Protein AF-0000000082834079 (afdb_homodimer)

Foldseek 3Di:
DPPPPPPPPPPPPPPPPPPPPPPPPPPPCVLCACQNPAPQAAKWWAWADDDPAPTKTKIWGDDPVFKIKMWIDGPPPDPGTDMFIDGWDDDPSRQKIFGDVSVVRWIWGHDHQKTFTDDPVRHQDDDPRRVRRI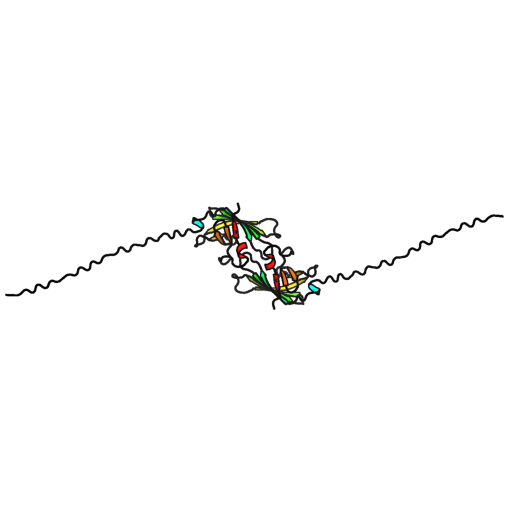TGGDD/DPPPPPPPPPPPPPPPPPPPPPPPPPPPCVLCACQNPAPQAAKWWAWADDDPAPTKTKIWGDDPVFKIKMWIDGPPPDPGTDMFIDGWDDDPSRQKIFGDVSVVRWIWGHDHQKIFTDDPVRHQDDDPRRVRRITGGDD

Radius of gyration: 39.42 Å; Cα contacts (8 Å, |Δi|>4): 540; chains: 2; bounding box: 48×212×49 Å

Nearest PDB structures (foldseek):
  3lhn-assembly1_A  TM=9.579E-01  e=1.493E-12  Shewanella oneidensis
  2z4i-assembly2_B  TM=8.265E-01  e=4.299E-06  Escherichia coli
  2z4h-assembly1_A  TM=7.178E-01  e=9.446E-07  Escherichia coli
  2z4i-assembly1_A  TM=7.162E-01  e=1.057E-06  Escherichia coli
  5efv-assembly1_A  TM=2.331E-01  e=4.260E+00  Dubowvirus dv11

Sequence (278 aa):
MMKTTLTCTLTVALLAGCAPSRHTAAVPVDNHTARDSLDWPGSYEGTLPCADCPGIRTRLTLMKDGRYERATQYLDRQPQPEAVAGTFSWESDGSTIRLDASGDSQRYFVAENQVIMLYRDGTRPTGPLAPHYVLRRAQMMKTTLTCTLTVALLAGCAPSRHTAAVPVDNHTARDSLDWPGSYEGTLPCADCPGIRTRLTLMKDGRYERATQYLDRQPQPEAVAGTFSWESDGSTIRLDASGDSQRYFVAENQVIMLYRDGTRPTGPLAPHYVLRRAQ

Secondary structure (DSSP, 8-state):
---------------------------------HHHHS---EEEEEEE--SSSS-EEEEEEE-TTSEEEEEEEETTT-SS-EEEEEEEEE-TTSSEEEE-GGGTT-EEEEETTEEEEPPTTSPPP-STTGGGGEEEE--/---------------------------------HHHHS---EEEEEEE--SSSS-EEEEEEE-TTSEEEEEEEETTT-SS-EEEEEEEEE-TTSSEEEE-GGGTT-EEEEETTEEEEPPTTSPPP-STTGGGGEEEE--

Solvent-accessible surface area (backbone atoms only — not comparable to full-atom values): 15925 Å² total; per-residue (Å²): 134,83,80,76,79,80,78,80,78,78,80,79,78,78,80,77,76,78,71,77,74,72,70,73,70,73,66,73,72,78,72,73,24,38,74,80,64,48,89,68,62,44,40,23,35,35,52,28,48,31,69,50,39,77,18,29,38,35,37,43,33,40,43,88,88,33,37,36,40,38,34,40,24,46,44,89,76,43,98,60,65,48,75,43,65,50,42,47,46,72,42,96,78,33,31,34,38,32,32,36,77,76,54,70,47,43,36,31,41,50,51,91,67,30,36,33,48,28,25,83,80,68,45,75,63,53,72,91,59,28,76,36,37,41,24,34,53,55,130,134,82,79,75,79,78,77,80,77,78,77,80,76,78,79,75,73,76,70,76,75,72,71,71,67,73,64,72,71,77,71,74,25,38,74,78,63,48,89,69,63,44,40,25,35,35,54,28,47,31,70,50,38,78,19,28,39,35,38,42,35,39,44,88,88,33,37,37,40,37,37,40,23,46,42,87,75,43,96,58,66,49,75,43,63,49,44,47,45,71,42,95,77,32,31,32,37,33,32,36,77,75,55,68,48,44,38,31,40,50,50,91,67,30,35,34,48,28,24,83,80,66,43,74,62,54,71,93,60,28,77,35,37,43,24,35,53,55,131

InterPro domains:
  IPR007298 NlpE-like, N-terminal domain [PF04170] (44-127)

Organism: NCBI:txid1287738

Structure (mmCIF, N/CA/C/O backbone):
data_AF-0000000082834079-model_v1
#
loop_
_entity.id
_entity.type
_entity.pdbx_description
1 polymer 'Lipoprotein NlpE'
#
loop_
_atom_site.group_PDB
_atom_site.id
_atom_site.type_symbol
_atom_site.label_atom_id
_atom_site.label_alt_id
_atom_site.label_comp_id
_atom_site.label_asym_id
_atom_site.label_entity_id
_atom_site.label_seq_id
_atom_site.pdbx_PDB_ins_code
_atom_site.Cartn_x
_atom_site.Cartn_y
_atom_site.Cartn_z
_atom_site.occupancy
_atom_site.B_iso_or_equiv
_atom_site.auth_seq_id
_atom_site.auth_comp_id
_atom_site.auth_asym_id
_atom_site.auth_atom_id
_atom_site.pdbx_PDB_model_num
ATOM 1 N N . MET A 1 1 ? -33.281 105.438 -23.328 1 34.12 1 MET A N 1
ATOM 2 C CA . MET A 1 1 ? -33.438 104.562 -22.141 1 34.12 1 MET A CA 1
ATOM 3 C C . MET A 1 1 ? -32.969 103.188 -22.391 1 34.12 1 MET A C 1
ATOM 5 O O . MET A 1 1 ? -33.469 102.5 -23.281 1 34.12 1 MET A O 1
ATOM 9 N N . MET A 1 2 ? -31.594 102.938 -22.25 1 41.28 2 MET A N 1
ATOM 10 C CA . MET A 1 2 ? -30.641 101.875 -22.516 1 41.28 2 MET A CA 1
ATOM 11 C C . MET A 1 2 ? -30.969 100.625 -21.672 1 41.28 2 MET A C 1
ATOM 13 O O . MET A 1 2 ? -30.984 100.688 -20.453 1 41.28 2 MET A O 1
ATOM 17 N N . LYS A 1 3 ? -31.969 99.812 -22.125 1 44.94 3 LYS A N 1
ATOM 18 C CA . LYS A 1 3 ? -32.469 98.625 -21.5 1 44.94 3 LYS A CA 1
ATOM 19 C C . LYS A 1 3 ? -31.328 97.625 -21.328 1 44.94 3 LYS A C 1
ATOM 21 O O . LYS A 1 3 ? -30.719 97.188 -22.297 1 44.94 3 LYS A O 1
ATOM 26 N N . THR A 1 4 ? -30.5 97.812 -20.219 1 46.72 4 THR A N 1
ATOM 27 C CA . THR A 1 4 ? -29.375 96.938 -19.828 1 46.72 4 THR A CA 1
ATOM 28 C C . THR A 1 4 ? -29.859 95.5 -19.531 1 46.72 4 THR A C 1
ATOM 30 O O . THR A 1 4 ? -30.734 95.312 -18.703 1 46.72 4 THR A O 1
ATOM 33 N N . THR A 1 5 ? -29.891 94.625 -20.531 1 44.09 5 THR A N 1
ATOM 34 C CA . THR A 1 5 ? -30.172 93.25 -20.516 1 44.09 5 THR A CA 1
ATOM 35 C C . THR A 1 5 ? -29.25 92.5 -19.516 1 44.09 5 THR A C 1
ATOM 37 O O . THR A 1 5 ? -28.016 92.562 -19.625 1 44.09 5 THR A O 1
ATOM 40 N N . LEU A 1 6 ? -29.641 92.5 -18.266 1 42.5 6 LEU A N 1
ATOM 41 C CA . LEU A 1 6 ? -28.938 91.812 -17.172 1 42.5 6 LEU A CA 1
ATOM 42 C C . LEU A 1 6 ? -28.828 90.312 -17.422 1 42.5 6 LEU A C 1
ATOM 44 O O . LEU A 1 6 ? -29.859 89.625 -17.547 1 42.5 6 LEU A O 1
ATOM 48 N N . THR A 1 7 ? -27.875 89.812 -18.219 1 40.19 7 THR A N 1
ATOM 49 C CA . THR A 1 7 ? -27.625 88.375 -18.484 1 40.19 7 THR A CA 1
ATOM 50 C C . THR A 1 7 ? -27.234 87.688 -17.203 1 40.19 7 THR A C 1
ATOM 52 O O . THR A 1 7 ? -26.25 88 -16.562 1 40.19 7 THR A O 1
ATOM 55 N N . CYS A 1 8 ? -28.188 87.062 -16.438 1 33.16 8 CYS A N 1
ATOM 56 C CA . CYS A 1 8 ? -28.031 86.25 -15.227 1 33.16 8 CYS A CA 1
ATOM 57 C C . CYS A 1 8 ? -27.219 85 -15.516 1 33.16 8 CYS A C 1
ATOM 59 O O . CYS A 1 8 ? -27.594 84.188 -16.344 1 33.16 8 CYS A O 1
ATOM 61 N N . THR A 1 9 ? -25.859 85.125 -15.57 1 39.19 9 THR A N 1
ATOM 62 C CA . THR A 1 9 ? -24.953 84 -15.711 1 39.19 9 THR A CA 1
ATOM 63 C C . THR A 1 9 ? -25.125 83.062 -14.547 1 39.19 9 THR A C 1
ATOM 65 O O . THR A 1 9 ? -24.891 83.375 -13.391 1 39.19 9 THR A O 1
ATOM 68 N N . LEU A 1 10 ? -26.172 82.188 -14.586 1 35.69 10 LEU A N 1
ATOM 69 C CA . LEU A 1 10 ? -26.406 81.125 -13.594 1 35.69 10 LEU A CA 1
ATOM 70 C C . LEU A 1 10 ? -25.203 80.188 -13.516 1 35.69 10 LEU A C 1
ATOM 72 O O . LEU A 1 10 ? -24.844 79.5 -14.508 1 35.69 10 LEU A O 1
ATOM 76 N N . THR A 1 11 ? -24.141 80.438 -12.688 1 37.66 11 THR A N 1
ATOM 77 C CA . THR A 1 11 ? -22.969 79.625 -12.422 1 37.66 11 THR A CA 1
ATOM 78 C C . THR A 1 11 ? -23.391 78.312 -11.742 1 37.66 11 THR A C 1
ATOM 80 O O . THR A 1 11 ? -24.031 78.312 -10.68 1 37.66 11 THR A O 1
ATOM 83 N N . VAL A 1 12 ? -23.781 77.25 -12.477 1 39.91 12 VAL A N 1
ATOM 84 C CA . VAL A 1 12 ? -24.094 75.938 -11.969 1 39.91 12 VAL A CA 1
ATOM 85 C C . VAL A 1 12 ? -22.875 75.312 -11.25 1 39.91 12 VAL A C 1
ATOM 87 O O . VAL A 1 12 ? -21.797 75.188 -11.844 1 39.91 12 VAL A O 1
ATOM 90 N N . ALA A 1 13 ? -22.719 75.562 -9.914 1 39.34 13 ALA A N 1
ATOM 91 C CA . ALA A 1 13 ? -21.703 75 -9.031 1 39.34 13 ALA A CA 1
ATOM 92 C C . ALA A 1 13 ? -21.781 73.5 -9.008 1 39.34 13 ALA A C 1
ATOM 94 O O . ALA A 1 13 ? -22.828 72.875 -8.711 1 39.34 13 ALA A O 1
ATOM 95 N N . LEU A 1 14 ? -21.047 72.75 -9.852 1 36.19 14 LEU A N 1
ATOM 96 C CA . LEU A 1 14 ? -20.859 71.312 -9.844 1 36.19 14 LEU A CA 1
ATOM 97 C C . LEU A 1 14 ? -20.328 70.812 -8.492 1 36.19 14 LEU A C 1
ATOM 99 O O . LEU A 1 14 ? -19.266 71.25 -8.062 1 36.19 14 LEU A O 1
ATOM 103 N N . LEU A 1 15 ? -21.172 70.562 -7.457 1 35.59 15 LEU A N 1
ATOM 104 C CA . LEU A 1 15 ? -20.812 69.938 -6.188 1 35.59 15 LEU A CA 1
ATOM 105 C C . LEU A 1 15 ? -20.188 68.562 -6.41 1 35.59 15 LEU A C 1
ATOM 107 O O . LEU A 1 15 ? -20.797 67.688 -7.023 1 35.59 15 LEU A O 1
ATOM 111 N N . ALA A 1 16 ? -18.875 68.438 -6.715 1 39.94 16 ALA A N 1
ATOM 112 C CA . ALA A 1 16 ? -18.125 67.188 -6.738 1 39.94 16 ALA A CA 1
ATOM 113 C C . ALA A 1 16 ? -18.156 66.5 -5.371 1 39.94 16 ALA A C 1
ATOM 115 O O . ALA A 1 16 ? -17.625 67 -4.395 1 39.94 16 ALA A O 1
ATOM 116 N N . GLY A 1 17 ? -19.281 65.938 -4.84 1 38.66 17 GLY A N 1
ATOM 117 C CA . GLY A 1 17 ? -19.25 65.125 -3.625 1 38.66 17 GLY A CA 1
ATOM 118 C C . GLY A 1 17 ? -18.25 64 -3.682 1 38.66 17 GLY A C 1
ATOM 119 O O . GLY A 1 17 ? -18.266 63.219 -4.613 1 38.66 17 GLY A O 1
ATOM 120 N N . CYS A 1 18 ? -17.016 64.312 -3.277 1 37.34 18 CYS A N 1
ATOM 121 C CA . CYS A 1 18 ? -16 63.25 -3.059 1 37.34 18 CYS A CA 1
ATOM 122 C C . CYS A 1 18 ? -16.562 62.125 -2.207 1 37.34 18 CYS A C 1
ATOM 124 O O . CYS A 1 18 ? -16.922 62.312 -1.053 1 37.34 18 CYS A O 1
ATOM 126 N N . ALA A 1 19 ? -17.328 61.094 -2.748 1 44.53 19 ALA A N 1
ATOM 127 C CA . ALA A 1 19 ? -17.656 59.906 -1.995 1 44.53 19 ALA A CA 1
ATOM 128 C C . ALA A 1 19 ? -16.406 59.25 -1.397 1 44.53 19 ALA A C 1
ATOM 130 O O . ALA A 1 19 ? -15.398 59.094 -2.088 1 44.53 19 ALA A O 1
ATOM 131 N N . PRO A 1 20 ? -16.188 59.406 -0.056 1 39.97 20 PRO A N 1
ATOM 132 C CA . PRO A 1 20 ? -15.078 58.656 0.54 1 39.97 20 PRO A CA 1
ATOM 133 C C . PRO A 1 20 ? -15.023 57.219 0.088 1 39.97 20 PRO A C 1
ATOM 135 O O . PRO A 1 20 ? -16.062 56.594 -0.187 1 39.97 20 PRO A O 1
ATOM 138 N N . SER A 1 21 ? -14.094 56.844 -0.822 1 41.03 21 SER A N 1
ATOM 139 C CA . SER A 1 21 ? -13.781 55.469 -1.093 1 41.03 21 SER A CA 1
ATOM 140 C C . SER A 1 21 ? -13.68 54.656 0.199 1 41.03 21 SER A C 1
ATOM 142 O O . SER A 1 21 ? -12.844 54.938 1.053 1 41.03 21 SER A O 1
ATOM 144 N N . ARG A 1 22 ? -14.836 54.312 0.802 1 35.47 22 ARG A N 1
ATOM 145 C CA . ARG A 1 22 ? -14.727 53.344 1.89 1 35.47 22 ARG A CA 1
ATOM 146 C C . ARG A 1 22 ? -13.742 52.25 1.541 1 35.47 22 ARG A C 1
ATOM 148 O O . ARG A 1 22 ? -13.883 51.594 0.505 1 35.47 22 ARG A O 1
ATOM 155 N N . HIS A 1 23 ? -12.477 52.469 1.807 1 39.16 23 HIS A N 1
ATOM 156 C CA . HIS A 1 23 ? -11.602 51.281 1.853 1 39.16 23 HIS A CA 1
ATOM 157 C C . HIS A 1 23 ? -12.281 50.125 2.555 1 39.16 23 HIS A C 1
ATOM 159 O O . HIS A 1 23 ? -12.68 50.219 3.717 1 39.16 23 HIS A O 1
ATOM 165 N N . THR A 1 24 ? -13.211 49.438 1.834 1 40.44 24 THR A N 1
ATOM 166 C CA . THR A 1 24 ? -13.672 48.188 2.389 1 40.44 24 THR A CA 1
ATOM 167 C C . THR A 1 24 ? -12.562 47.5 3.168 1 40.44 24 THR A C 1
ATOM 169 O O . THR A 1 24 ? -11.508 47.188 2.607 1 40.44 24 THR A O 1
ATOM 172 N N . ALA A 1 25 ? -12.398 47.781 4.449 1 42.91 25 ALA A N 1
ATOM 173 C CA . ALA A 1 25 ? -11.516 47.031 5.328 1 42.91 25 ALA A CA 1
ATOM 174 C C . ALA A 1 25 ? -11.469 45.562 4.91 1 42.91 25 ALA A C 1
ATOM 176 O O . ALA A 1 25 ? -12.492 44.969 4.535 1 42.91 25 ALA A O 1
ATOM 177 N N . ALA A 1 26 ? -10.375 45.125 4.383 1 45.44 26 ALA A N 1
ATOM 178 C CA . ALA A 1 26 ? -10.141 43.688 4.219 1 45.44 26 ALA A CA 1
ATOM 179 C C . ALA A 1 26 ? -10.68 42.906 5.41 1 45.44 26 ALA A C 1
ATOM 181 O O . ALA 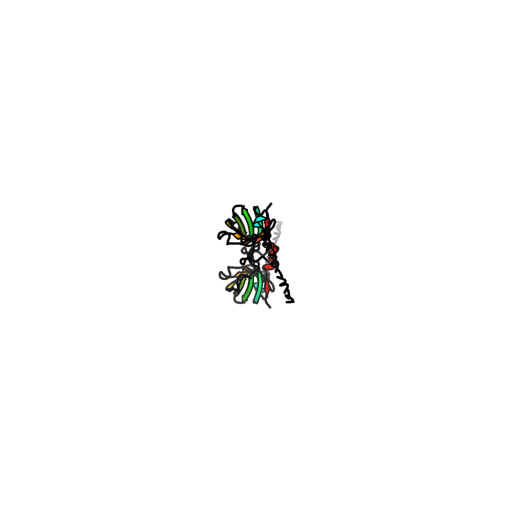A 1 26 ? -10.344 43.219 6.559 1 45.44 26 ALA A O 1
ATOM 182 N N . VAL A 1 27 ? -11.992 42.656 5.504 1 42.75 27 VAL A N 1
ATOM 183 C CA . VAL A 1 27 ? -12.359 41.625 6.48 1 42.75 27 VAL A CA 1
ATOM 184 C C . VAL A 1 27 ? -11.211 40.656 6.648 1 42.75 27 VAL A C 1
ATOM 186 O O . VAL A 1 27 ? -10.703 40.094 5.664 1 42.75 27 VAL A O 1
ATOM 189 N N . PRO A 1 28 ? -10.352 40.812 7.652 1 43.06 28 PRO A N 1
ATOM 190 C CA . PRO A 1 28 ? -9.445 39.688 7.762 1 43.06 28 PRO A CA 1
ATOM 191 C C . PRO A 1 28 ? -10.148 38.344 7.48 1 43.06 28 PRO A C 1
ATOM 193 O O . PRO A 1 28 ? -11.266 38.125 7.953 1 43.06 28 PRO A O 1
ATOM 196 N N . VAL A 1 29 ? -10.25 37.844 6.289 1 44.53 29 VAL A N 1
ATOM 197 C CA . VAL A 1 29 ? -10.625 36.438 6.176 1 44.53 29 VAL A CA 1
ATOM 198 C C . VAL A 1 29 ? -10.211 35.688 7.434 1 44.53 29 VAL A C 1
ATOM 200 O O . VAL A 1 29 ? -9.023 35.625 7.773 1 44.53 29 VAL A O 1
ATOM 203 N N . ASP A 1 30 ? -10.781 35.812 8.531 1 45.09 30 ASP A N 1
ATOM 204 C CA . ASP A 1 30 ? -10.586 34.875 9.609 1 45.09 30 ASP A CA 1
ATOM 205 C C . ASP A 1 30 ? -10.188 33.5 9.055 1 45.09 30 ASP A C 1
ATOM 207 O O . ASP A 1 30 ? -11.047 32.656 8.789 1 45.09 30 ASP A O 1
ATOM 211 N N . ASN A 1 31 ? -9.477 33.375 7.977 1 51.56 31 ASN A N 1
ATOM 212 C CA . ASN A 1 31 ? -9.164 32.062 7.359 1 51.56 31 ASN A CA 1
ATOM 213 C C . ASN A 1 31 ? -8.641 31.078 8.383 1 51.56 31 ASN A C 1
ATOM 215 O O . ASN A 1 31 ? -7.441 31.047 8.664 1 51.56 31 ASN A O 1
ATOM 219 N N . HIS A 1 32 ? -9.391 30.703 9.461 1 77.88 32 HIS A N 1
ATOM 220 C CA . HIS A 1 32 ? -9.148 29.734 10.516 1 77.88 32 HIS A CA 1
ATOM 221 C C . HIS A 1 32 ? -8.625 28.406 9.938 1 77.88 32 HIS A C 1
ATOM 223 O O . HIS A 1 32 ? -9.414 27.578 9.484 1 77.88 32 HIS A O 1
ATOM 229 N N . THR A 1 33 ? -7.359 28.391 9.555 1 90.25 33 THR A N 1
ATOM 230 C CA . THR A 1 33 ? -6.68 27.188 9.117 1 90.25 33 THR A CA 1
ATOM 231 C C . THR A 1 33 ? -6.5 26.219 10.281 1 90.25 33 THR A C 1
ATOM 233 O O . THR A 1 33 ? -6.695 26.578 11.438 1 90.25 33 THR A O 1
ATOM 236 N N . ALA A 1 34 ? -6.27 24.938 9.969 1 93.94 34 ALA A N 1
ATOM 237 C CA . ALA A 1 34 ? -6.012 23.953 11.016 1 93.94 34 ALA A CA 1
ATOM 238 C C . ALA A 1 34 ? -4.898 24.422 11.945 1 93.94 34 ALA A C 1
ATOM 240 O O . ALA A 1 34 ? -5.008 24.297 13.164 1 93.94 34 ALA A O 1
ATOM 241 N N . ARG A 1 35 ? -3.902 25.016 11.438 1 95.44 35 ARG A N 1
ATOM 242 C CA . ARG A 1 35 ? -2.746 25.484 12.195 1 95.44 35 ARG A CA 1
ATOM 243 C C . ARG A 1 35 ? -3.176 26.391 13.344 1 95.44 35 ARG A C 1
ATOM 245 O O . ARG A 1 35 ? -2.688 26.25 14.469 1 95.44 35 ARG A O 1
ATOM 252 N N . ASP A 1 36 ? -4.156 27.234 13.102 1 94.19 36 ASP A N 1
ATOM 253 C CA . ASP A 1 36 ? -4.488 28.281 14.062 1 94.19 36 ASP A CA 1
ATOM 254 C C . ASP A 1 36 ? -5.738 27.906 14.859 1 94.19 36 ASP A C 1
ATOM 256 O O . ASP A 1 36 ? -5.992 28.484 15.922 1 94.19 36 ASP A O 1
ATOM 260 N N . SER A 1 37 ? -6.438 26.953 14.336 1 94.44 37 SER A N 1
ATOM 261 C CA . SER A 1 37 ? -7.781 26.797 14.891 1 94.44 37 SER A CA 1
ATOM 262 C C . SER A 1 37 ? -7.934 25.453 15.602 1 94.44 37 SER A C 1
ATOM 264 O O . SER A 1 37 ? -8.852 25.266 16.406 1 94.44 37 SER A O 1
ATOM 266 N N . LEU A 1 38 ? -7.113 24.484 15.289 1 95.88 38 LEU A N 1
ATOM 267 C CA . LEU A 1 38 ? -7.297 23.156 15.859 1 95.88 38 LEU A CA 1
ATOM 268 C C . LEU A 1 38 ? -6.285 22.891 16.969 1 95.88 38 LEU A C 1
ATOM 270 O O . LEU A 1 38 ? -5.246 23.562 17.031 1 95.88 38 LEU A O 1
ATOM 274 N N . ASP A 1 39 ? -6.625 21.953 17.922 1 97.19 39 ASP A N 1
ATOM 275 C CA . ASP A 1 39 ? -5.691 21.391 18.891 1 97.19 39 ASP A CA 1
ATOM 276 C C . ASP A 1 39 ? -4.941 20.188 18.312 1 97.19 39 ASP A C 1
ATOM 278 O O . ASP A 1 39 ? -5.172 19.047 18.719 1 97.19 39 ASP A O 1
ATOM 282 N N . TRP A 1 40 ? -3.959 20.391 17.453 1 98.19 40 TRP A N 1
ATOM 283 C CA . TRP A 1 40 ? -3.354 19.344 16.625 1 98.19 40 TRP A CA 1
ATOM 284 C C . TRP A 1 40 ? -2.164 18.703 17.328 1 98.19 40 TRP A C 1
ATOM 286 O O . TRP A 1 40 ? -1.806 17.562 17.047 1 98.19 40 TRP A O 1
ATOM 296 N N . PRO A 1 41 ? -1.438 19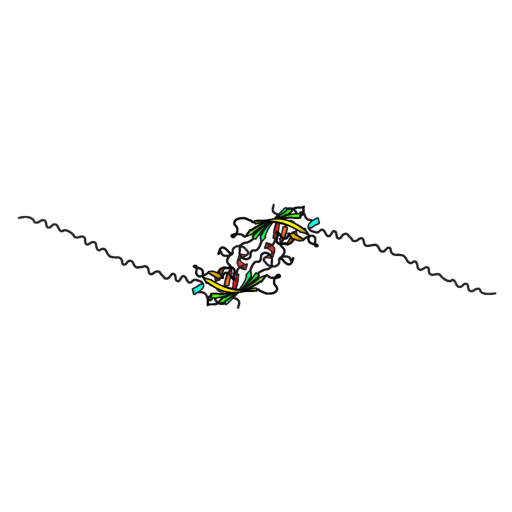.391 18.266 1 98.56 41 PRO A N 1
ATOM 297 C CA . PRO A 1 41 ? -0.346 18.656 18.922 1 98.56 41 PRO A CA 1
ATOM 298 C C . PRO A 1 41 ? -0.817 17.359 19.594 1 98.56 41 PRO A C 1
ATOM 300 O O . PRO A 1 41 ? -1.873 17.344 20.219 1 98.56 41 PRO A O 1
ATOM 303 N N . GLY A 1 42 ? -0.117 16.281 19.406 1 98.62 42 GLY A N 1
ATOM 304 C CA . GLY A 1 42 ? -0.485 14.977 19.938 1 98.62 42 GLY A CA 1
ATOM 305 C C . GLY A 1 42 ? -0.104 13.828 19.031 1 98.62 42 GLY A C 1
ATOM 306 O O . GLY A 1 42 ? 0.635 14.008 18.062 1 98.62 42 GLY A O 1
ATOM 307 N N . SER A 1 43 ? -0.497 12.625 19.391 1 98.88 43 SER A N 1
ATOM 308 C CA . SER A 1 43 ? -0.182 11.406 18.656 1 98.88 43 SER A CA 1
ATOM 309 C C . SER A 1 43 ? -1.396 10.898 17.891 1 98.88 43 SER A C 1
ATOM 311 O O . SER A 1 43 ? -2.521 10.953 18.391 1 98.88 43 SER A O 1
ATOM 313 N N . TYR A 1 44 ? -1.12 10.438 16.781 1 98.94 44 TYR A N 1
ATOM 314 C CA . TYR A 1 44 ? -2.098 9.844 15.867 1 98.94 44 TYR A CA 1
ATOM 315 C C . TYR A 1 44 ? -1.67 8.453 15.43 1 98.94 44 TYR A C 1
ATOM 317 O O . TYR A 1 44 ? -0.486 8.203 15.188 1 98.94 44 TYR A O 1
ATOM 325 N N . GLU A 1 45 ? -2.643 7.559 15.289 1 98.81 45 GLU A N 1
ATOM 326 C CA . GLU A 1 45 ? -2.303 6.18 14.945 1 98.81 45 GLU A CA 1
ATOM 327 C C . GLU A 1 45 ? -3.295 5.598 13.945 1 98.81 45 GLU A C 1
ATOM 329 O O . GLU A 1 45 ? -4.449 6.027 13.883 1 98.81 45 GLU A O 1
ATOM 334 N N . GLY A 1 46 ? -2.785 4.637 13.211 1 98.25 46 GLY A N 1
ATOM 335 C CA . GLY A 1 46 ? -3.576 3.887 12.25 1 98.25 46 GLY A CA 1
ATOM 336 C C . GLY A 1 46 ? -2.77 2.852 11.484 1 98.25 46 GLY A C 1
ATOM 337 O O . GLY A 1 46 ? -1.562 2.723 11.695 1 98.25 46 GLY A O 1
ATOM 338 N N . THR A 1 47 ? -3.441 2.08 10.727 1 98 47 THR A N 1
ATOM 339 C CA . THR A 1 47 ? -2.814 1.109 9.836 1 98 47 THR A CA 1
ATOM 340 C C . THR A 1 47 ? -3.043 1.487 8.375 1 98 47 THR A C 1
ATOM 342 O O . THR A 1 47 ? -4.176 1.458 7.891 1 98 47 THR A O 1
ATOM 345 N N . LEU A 1 48 ? -1.934 1.844 7.668 1 98.31 48 LEU A N 1
ATOM 346 C CA . LEU A 1 48 ? -1.952 2.283 6.277 1 98.31 48 LEU A CA 1
ATOM 347 C C . LEU A 1 48 ? -1.852 1.091 5.328 1 98.31 48 LEU A C 1
ATOM 349 O O . LEU A 1 48 ? -1.375 0.022 5.719 1 98.31 48 LEU A O 1
ATOM 353 N N . PRO A 1 49 ? -2.33 1.28 4.121 1 97.69 49 PRO A N 1
ATOM 354 C CA . PRO A 1 49 ? -2.184 0.208 3.135 1 97.69 49 PRO A CA 1
ATOM 355 C C . PRO A 1 49 ? -0.725 -0.17 2.885 1 97.69 49 PRO A C 1
ATOM 357 O O . PRO A 1 49 ? 0.169 0.667 3.039 1 97.69 49 PRO A O 1
ATOM 360 N N . CYS A 1 50 ? -0.55 -1.388 2.48 1 97.44 50 CYS A N 1
ATOM 361 C CA . CYS A 1 50 ? 0.752 -1.956 2.15 1 97.44 50 CYS A CA 1
ATOM 362 C C . CYS A 1 50 ? 0.682 -2.771 0.865 1 97.44 50 CYS A C 1
ATOM 364 O O . CYS A 1 50 ? -0.285 -3.502 0.64 1 97.44 50 CYS A O 1
ATOM 366 N N . ALA A 1 51 ? 1.729 -2.695 0.108 1 95.69 51 ALA A N 1
ATOM 367 C CA . ALA A 1 51 ? 1.737 -3.383 -1.181 1 95.69 51 ALA A CA 1
ATOM 368 C C . ALA A 1 51 ? 1.814 -4.895 -0.995 1 95.69 51 ALA A C 1
ATOM 370 O O . ALA A 1 51 ? 1.188 -5.652 -1.741 1 95.69 51 ALA A O 1
ATOM 371 N N . ASP A 1 52 ? 2.607 -5.363 -0.021 1 95.75 52 ASP A N 1
ATOM 372 C CA . ASP A 1 52 ? 2.873 -6.793 0.08 1 95.75 52 ASP A CA 1
ATOM 373 C C . ASP A 1 52 ? 2.908 -7.242 1.539 1 95.75 52 ASP A C 1
ATOM 375 O O . ASP A 1 52 ? 3.695 -8.117 1.905 1 95.75 52 ASP A O 1
ATOM 379 N N . CYS A 1 53 ? 2.131 -6.668 2.361 1 96.06 53 CYS A N 1
ATOM 380 C CA . CYS A 1 53 ? 1.91 -6.996 3.766 1 96.06 53 CYS A CA 1
ATOM 381 C C . CYS A 1 53 ? 0.507 -6.598 4.207 1 96.06 53 CYS A C 1
ATOM 383 O O . CYS A 1 53 ? -0.179 -5.852 3.508 1 96.06 53 CYS A O 1
ATOM 385 N N . PRO A 1 54 ? 0.092 -6.988 5.438 1 95.88 54 PRO A N 1
ATOM 386 C CA . PRO A 1 54 ? -1.292 -6.734 5.84 1 95.88 54 PRO A CA 1
ATOM 387 C C . PRO A 1 54 ? -1.576 -5.25 6.07 1 95.88 54 PRO A C 1
ATOM 389 O O . PRO A 1 54 ? -2.73 -4.82 5.992 1 95.88 54 PRO A O 1
ATOM 392 N N . GLY A 1 55 ? -0.506 -4.535 6.398 1 96.81 55 GLY A N 1
ATOM 393 C CA . GLY A 1 55 ? -0.64 -3.123 6.707 1 96.81 55 GLY A CA 1
ATOM 394 C C . GLY A 1 55 ? 0.621 -2.518 7.293 1 96.81 55 GLY A C 1
ATOM 395 O O . GLY A 1 55 ? 1.558 -3.24 7.645 1 96.81 55 GLY A O 1
ATOM 396 N N . ILE A 1 56 ? 0.619 -1.217 7.305 1 97.81 56 ILE A N 1
ATOM 397 C CA . ILE A 1 56 ? 1.697 -0.457 7.93 1 97.81 56 ILE A CA 1
ATOM 398 C C . ILE A 1 56 ? 1.166 0.278 9.156 1 97.81 56 ILE A C 1
ATOM 400 O O . ILE A 1 56 ? 0.552 1.34 9.039 1 97.81 56 ILE A O 1
ATOM 404 N N . ARG A 1 57 ? 1.406 -0.343 10.273 1 98.12 57 ARG A N 1
ATOM 405 C CA . ARG A 1 57 ? 1.034 0.33 11.508 1 98.12 57 ARG A CA 1
ATOM 406 C C . ARG A 1 57 ? 1.865 1.591 11.719 1 98.12 57 ARG A C 1
ATOM 408 O O . ARG A 1 57 ? 3.096 1.544 11.68 1 98.12 57 ARG A O 1
ATOM 415 N N . THR A 1 58 ? 1.196 2.713 11.93 1 98.75 58 THR A N 1
ATOM 416 C CA . THR A 1 58 ? 1.876 4.004 11.969 1 98.75 58 THR A CA 1
ATOM 417 C C . THR A 1 58 ? 1.409 4.828 13.164 1 98.75 58 THR A C 1
ATOM 419 O O . THR A 1 58 ? 0.213 4.887 13.453 1 98.75 58 THR A O 1
ATOM 422 N N . ARG A 1 59 ? 2.299 5.363 13.875 1 98.88 59 ARG A N 1
ATOM 423 C CA . ARG A 1 59 ? 2.059 6.402 14.867 1 98.88 59 ARG A CA 1
ATOM 424 C C . ARG A 1 59 ? 2.836 7.672 14.531 1 98.88 59 ARG A C 1
ATOM 426 O O . ARG A 1 59 ? 4.051 7.621 14.312 1 98.88 59 ARG A O 1
ATOM 433 N N . LEU A 1 60 ? 2.164 8.773 14.414 1 98.94 60 LEU A N 1
ATOM 434 C CA . LEU A 1 60 ? 2.75 10.094 14.18 1 98.94 60 LEU A CA 1
ATOM 435 C C . LEU A 1 60 ? 2.5 11.016 15.367 1 98.94 60 LEU A C 1
ATOM 437 O O . LEU A 1 60 ? 1.351 11.258 15.734 1 98.94 60 LEU A O 1
ATOM 441 N N . THR A 1 61 ? 3.561 11.453 15.992 1 98.94 61 THR A N 1
ATOM 442 C CA . THR A 1 61 ? 3.469 12.43 17.078 1 98.94 61 THR A CA 1
ATOM 443 C C . THR A 1 61 ? 3.936 13.805 16.609 1 98.94 61 THR A C 1
ATOM 445 O O . THR A 1 61 ? 5.051 13.945 16.109 1 98.94 61 THR A O 1
ATOM 448 N N . LEU A 1 62 ? 3.064 14.742 16.75 1 98.88 62 LEU A N 1
ATOM 449 C CA . LEU A 1 62 ? 3.344 16.125 16.406 1 98.88 62 LEU A CA 1
ATOM 450 C C . LEU A 1 62 ? 3.502 16.984 17.656 1 98.88 62 LEU A C 1
ATOM 452 O O . LEU A 1 62 ? 2.66 16.953 18.547 1 98.88 62 LEU A O 1
ATOM 456 N N . MET A 1 63 ? 4.598 17.734 17.672 1 98.75 63 MET A N 1
ATOM 457 C CA . MET A 1 63 ? 4.883 18.609 18.812 1 98.75 63 MET A CA 1
ATOM 458 C C . MET A 1 63 ? 4.703 20.078 18.438 1 98.75 63 MET A C 1
ATOM 460 O O . MET A 1 63 ? 4.938 20.453 17.281 1 98.75 63 MET A O 1
ATOM 464 N N . LYS A 1 64 ? 4.344 20.938 19.375 1 97.44 64 LYS A N 1
ATOM 465 C CA . LYS A 1 64 ? 4.004 22.328 19.172 1 97.44 64 LYS A CA 1
ATOM 466 C C . LYS A 1 64 ? 5.184 23.109 18.578 1 97.44 64 LYS A C 1
ATOM 468 O O . LYS A 1 64 ? 4.996 24.062 17.828 1 97.44 64 LYS A O 1
ATOM 473 N N . ASP A 1 65 ? 6.375 22.703 18.797 1 98.12 65 ASP A N 1
ATOM 474 C CA . ASP A 1 65 ? 7.559 23.438 18.375 1 98.12 65 ASP A CA 1
ATOM 475 C C . ASP A 1 65 ? 7.977 23.031 16.953 1 98.12 65 ASP A C 1
ATOM 477 O O . ASP A 1 65 ? 9.055 23.406 16.5 1 98.12 65 ASP A O 1
ATOM 481 N N . GLY A 1 66 ? 7.258 22.156 16.312 1 98.44 66 GLY A N 1
ATOM 482 C CA . GLY A 1 66 ? 7.523 21.844 14.922 1 98.44 66 GLY A CA 1
ATOM 483 C C . GLY A 1 66 ? 8.273 20.531 14.734 1 98.44 66 GLY A C 1
ATOM 484 O O . GLY A 1 66 ? 8.578 20.141 13.609 1 98.44 66 GLY A O 1
ATOM 485 N N . ARG A 1 67 ? 8.469 19.828 15.797 1 98.94 67 ARG A N 1
ATOM 486 C CA . ARG A 1 67 ? 9.117 18.531 15.727 1 98.94 67 ARG A CA 1
ATOM 487 C C . ARG A 1 67 ? 8.094 17.406 15.578 1 98.94 67 ARG A C 1
ATOM 489 O O . ARG A 1 67 ? 6.914 17.594 15.875 1 98.94 67 ARG A O 1
ATOM 496 N N . TYR A 1 68 ? 8.594 16.266 15.086 1 98.94 68 TYR A N 1
ATOM 497 C CA . TYR A 1 68 ? 7.75 15.078 15.031 1 98.94 68 TYR A CA 1
ATOM 498 C C . TYR A 1 68 ? 8.562 13.82 15.336 1 98.94 68 TYR A C 1
ATOM 500 O O . TYR A 1 68 ? 9.797 13.844 15.289 1 98.94 68 TYR A O 1
ATOM 508 N N . GLU A 1 69 ? 7.852 12.781 15.656 1 98.94 69 GLU A N 1
ATOM 509 C CA . GLU A 1 69 ? 8.305 11.391 15.656 1 98.94 69 GLU A CA 1
ATOM 510 C C . GLU A 1 69 ? 7.32 10.484 14.922 1 98.94 69 GLU A C 1
ATOM 512 O O . GLU A 1 69 ? 6.109 10.57 15.133 1 98.94 69 GLU A O 1
ATOM 517 N N . ARG A 1 70 ? 7.82 9.656 14.07 1 98.94 70 ARG A N 1
ATOM 518 C CA . ARG A 1 70 ? 6.984 8.695 13.359 1 98.94 70 ARG A CA 1
ATOM 519 C C . ARG A 1 70 ? 7.5 7.273 13.555 1 98.94 70 ARG A C 1
ATOM 521 O O . ARG A 1 70 ? 8.672 6.992 13.281 1 98.94 70 ARG A O 1
ATOM 528 N N . ALA A 1 71 ? 6.688 6.469 13.992 1 98.81 71 ALA A N 1
ATOM 529 C CA . ALA A 1 71 ? 6.969 5.039 14.102 1 98.81 71 ALA A CA 1
ATOM 530 C C . ALA A 1 71 ? 6.141 4.238 13.102 1 98.81 71 ALA A C 1
ATOM 532 O O . ALA A 1 71 ? 4.93 4.434 12.992 1 98.81 71 ALA A O 1
ATOM 533 N N . THR A 1 72 ? 6.832 3.404 12.359 1 98.5 72 THR A N 1
ATOM 534 C CA . THR A 1 72 ? 6.164 2.555 11.375 1 98.5 72 THR A CA 1
ATOM 535 C C . THR A 1 72 ? 6.559 1.094 11.57 1 98.5 72 THR A C 1
ATOM 537 O O . THR A 1 72 ? 7.715 0.79 11.867 1 98.5 72 THR A O 1
ATOM 540 N N . GLN A 1 73 ? 5.629 0.28 11.398 1 98.31 73 GLN A N 1
ATOM 541 C CA . GLN A 1 73 ? 5.844 -1.163 11.445 1 98.31 73 GLN A CA 1
ATOM 542 C C . GLN A 1 73 ? 5.125 -1.861 10.289 1 98.31 73 GLN A C 1
ATOM 544 O O . GLN A 1 73 ? 3.895 -1.828 10.211 1 98.31 73 GLN A O 1
ATOM 549 N N . TYR A 1 74 ? 5.941 -2.482 9.453 1 96.88 74 TYR A N 1
ATOM 550 C CA . TYR A 1 74 ? 5.355 -3.383 8.469 1 96.88 74 TYR A CA 1
ATOM 551 C C . TYR A 1 74 ? 4.879 -4.672 9.125 1 96.88 74 TYR A C 1
ATOM 553 O O . TYR A 1 74 ? 5.688 -5.484 9.57 1 96.88 74 TYR A O 1
ATOM 561 N N . LEU A 1 75 ? 3.535 -4.805 9.125 1 95.81 75 LEU A N 1
ATOM 562 C CA . LEU A 1 75 ? 2.947 -5.945 9.82 1 95.81 75 LEU A CA 1
ATOM 563 C C . LEU A 1 75 ? 3.354 -7.254 9.156 1 95.81 75 LEU A C 1
ATOM 565 O O . LEU A 1 75 ? 3.398 -7.344 7.93 1 95.81 75 LEU A O 1
ATOM 569 N N . ASP A 1 76 ? 3.789 -8.273 10.062 1 91.12 76 ASP A N 1
ATOM 570 C CA . ASP A 1 76 ? 4.215 -9.617 9.703 1 91.12 76 ASP A CA 1
ATOM 571 C C . ASP A 1 76 ? 5.527 -9.586 8.914 1 91.12 76 ASP A C 1
ATOM 573 O O . ASP A 1 76 ? 5.816 -10.508 8.148 1 91.12 76 ASP A O 1
ATOM 577 N N . ARG A 1 77 ? 6.246 -8.531 8.922 1 92.12 77 ARG A N 1
ATOM 578 C CA . ARG A 1 77 ? 7.551 -8.391 8.289 1 92.12 77 ARG A CA 1
ATOM 579 C C . ARG A 1 77 ? 8.609 -7.941 9.289 1 92.12 77 ARG A C 1
ATOM 581 O O . ARG A 1 77 ? 9.758 -8.391 9.234 1 92.12 77 ARG A O 1
ATOM 588 N N . GLN A 1 78 ? 8.133 -7.066 10.109 1 93.19 78 GLN A N 1
ATOM 589 C CA . GLN A 1 78 ? 9.016 -6.512 11.125 1 93.19 78 GLN A CA 1
ATOM 590 C C . GLN A 1 78 ? 8.516 -6.844 12.531 1 93.19 78 GLN A C 1
ATOM 592 O O . GLN A 1 78 ? 7.336 -6.668 12.828 1 93.19 78 GLN A O 1
ATOM 597 N N . PRO A 1 79 ? 9.422 -7.254 13.352 1 93.5 79 PRO A N 1
ATOM 598 C CA . PRO A 1 79 ? 8.969 -7.574 14.711 1 93.5 79 PRO A CA 1
ATOM 599 C C . PRO A 1 79 ? 8.68 -6.328 15.547 1 93.5 79 PRO A C 1
ATOM 601 O O . PRO A 1 79 ? 7.859 -6.379 16.469 1 93.5 79 PRO A O 1
ATOM 604 N N . GLN A 1 80 ? 9.422 -5.238 15.242 1 96.94 80 GLN A N 1
ATOM 605 C CA . GLN A 1 80 ? 9.258 -3.99 15.977 1 96.94 80 GLN A CA 1
ATOM 606 C C . GLN A 1 80 ? 9.188 -2.799 15.031 1 96.94 80 GLN A C 1
ATOM 608 O O . GLN A 1 80 ? 9.734 -2.844 13.93 1 96.94 80 GLN A O 1
ATOM 613 N N . PRO A 1 81 ? 8.516 -1.75 15.539 1 98.06 81 PRO A N 1
ATOM 614 C CA . PRO A 1 81 ? 8.492 -0.535 14.727 1 98.06 81 PRO A CA 1
ATOM 615 C C . PRO A 1 81 ? 9.867 0.115 14.594 1 98.06 81 PRO A C 1
ATOM 617 O O . PRO A 1 81 ? 10.742 -0.106 15.43 1 98.06 81 PRO A O 1
ATOM 620 N N . GLU A 1 82 ? 10.031 0.805 13.477 1 98.19 82 GLU A N 1
ATOM 621 C CA . GLU A 1 82 ? 11.141 1.735 13.281 1 98.19 82 GLU A CA 1
ATOM 622 C C . GLU A 1 82 ? 10.672 3.182 13.422 1 98.19 82 GLU A C 1
ATOM 624 O O . GLU A 1 82 ? 9.609 3.549 12.922 1 98.19 82 GLU A O 1
ATOM 629 N N . ALA A 1 83 ? 11.531 3.975 14.109 1 98.5 83 ALA A N 1
ATOM 630 C CA . ALA A 1 83 ? 11.156 5.363 14.344 1 98.5 83 ALA A CA 1
ATOM 631 C C . ALA A 1 83 ? 12.102 6.32 13.625 1 98.5 83 ALA A C 1
ATOM 633 O O . ALA A 1 83 ? 13.297 6.059 13.516 1 98.5 83 ALA A O 1
ATOM 634 N N . VAL A 1 84 ? 11.492 7.391 13.148 1 98.75 84 VAL A N 1
ATOM 635 C CA . VAL A 1 84 ? 12.242 8.531 12.633 1 98.75 84 VAL A CA 1
ATOM 636 C C . VAL A 1 84 ? 11.758 9.812 13.305 1 98.75 84 VAL A C 1
ATOM 638 O O . VAL A 1 84 ? 10.609 9.891 13.758 1 98.75 84 VAL A O 1
ATOM 641 N N . ALA A 1 85 ? 12.648 10.711 13.5 1 98.81 85 ALA A N 1
ATOM 642 C CA . ALA A 1 85 ? 12.32 12.016 14.07 1 98.81 85 ALA A CA 1
ATOM 643 C C . ALA A 1 85 ? 12.852 13.148 13.195 1 98.81 85 ALA A C 1
ATOM 645 O O . ALA A 1 85 ? 13.805 12.953 12.438 1 98.81 85 ALA A O 1
ATOM 646 N N . GLY A 1 86 ? 12.203 14.266 13.234 1 98.88 86 GLY A N 1
ATOM 647 C CA . GLY A 1 86 ? 12.609 15.438 12.484 1 98.88 86 GLY A CA 1
ATOM 648 C C . GLY A 1 86 ? 11.695 16.625 12.703 1 98.88 86 GLY A C 1
ATOM 649 O O . GLY A 1 86 ? 11.156 16.812 13.789 1 98.88 86 GLY A O 1
ATOM 650 N N . THR A 1 87 ? 11.633 17.469 11.711 1 98.94 87 THR A N 1
ATOM 651 C CA . THR A 1 87 ? 10.789 18.656 11.781 1 98.94 87 THR A CA 1
ATOM 652 C C . THR A 1 87 ? 9.742 18.641 10.672 1 98.94 87 THR A C 1
ATOM 654 O O . THR A 1 87 ? 9.883 17.906 9.695 1 98.94 87 THR A O 1
ATOM 657 N N . PHE A 1 88 ? 8.734 19.328 10.945 1 98.94 88 PHE A N 1
ATOM 658 C CA . PHE A 1 88 ? 7.734 19.531 9.906 1 98.94 88 PHE A CA 1
ATOM 659 C C . PHE A 1 88 ? 7.445 21 9.703 1 98.94 88 PHE A C 1
ATOM 661 O O . PHE A 1 88 ? 7.746 21.828 10.578 1 98.94 88 PHE A O 1
ATOM 668 N N . SER A 1 89 ? 6.879 21.281 8.516 1 98.75 89 SER A N 1
ATOM 669 C CA . SER A 1 89 ? 6.461 22.641 8.164 1 98.75 89 SER A CA 1
ATOM 670 C C . SER A 1 89 ? 5.016 22.656 7.676 1 98.75 89 SER A C 1
ATOM 672 O O . SER A 1 89 ? 4.504 21.656 7.195 1 98.75 89 SER A O 1
ATOM 674 N N . TRP A 1 90 ? 4.434 23.781 7.832 1 98.5 90 TRP A N 1
ATOM 675 C CA . TRP A 1 90 ? 3.088 24 7.312 1 98.5 90 TRP A CA 1
ATOM 676 C C . TRP A 1 90 ? 3.131 24.484 5.867 1 98.5 90 TRP A C 1
ATOM 678 O O . TRP A 1 90 ? 3.959 25.328 5.516 1 98.5 90 TRP A O 1
ATOM 688 N N . GLU A 1 91 ? 2.258 23.891 5.078 1 97.88 91 GLU A N 1
ATOM 689 C CA . GLU A 1 91 ? 2.1 24.391 3.717 1 97.88 91 GLU A CA 1
ATOM 690 C C . GLU A 1 91 ? 1.249 25.656 3.688 1 97.88 91 GLU A C 1
ATOM 692 O O . GLU A 1 91 ? 0.697 26.062 4.715 1 97.88 91 GLU A O 1
ATOM 697 N N . SER A 1 92 ? 1.155 26.25 2.49 1 96.38 92 SER A N 1
ATOM 698 C CA . SER A 1 92 ? 0.565 27.578 2.35 1 96.38 92 SER A CA 1
ATOM 699 C C . SER A 1 92 ? -0.928 27.547 2.656 1 96.38 92 SER A C 1
ATOM 701 O O . SER A 1 92 ? -1.509 28.578 3.016 1 96.38 92 SER A O 1
ATOM 703 N N . ASP A 1 93 ? -1.552 26.391 2.553 1 95.81 93 ASP A N 1
ATOM 704 C CA . ASP A 1 93 ? -2.988 26.297 2.793 1 95.81 93 ASP A CA 1
ATOM 705 C C . ASP A 1 93 ? -3.299 26.344 4.285 1 95.81 93 ASP A C 1
ATOM 707 O O . ASP A 1 93 ? -4.465 26.391 4.684 1 95.81 93 ASP A O 1
ATOM 711 N N . GLY A 1 94 ? -2.289 26.203 5.121 1 97.25 94 GLY A N 1
ATOM 712 C CA . GLY A 1 94 ? -2.451 26.297 6.566 1 97.25 94 GLY A CA 1
ATOM 713 C C . GLY A 1 94 ? -3.094 25.062 7.176 1 97.25 94 GLY A C 1
ATOM 714 O O . GLY A 1 94 ? -3.42 25.062 8.367 1 97.25 94 GLY A O 1
ATOM 715 N N . SER A 1 95 ? -3.293 23.953 6.418 1 98.25 95 SER A N 1
ATOM 716 C CA . SER A 1 95 ? -3.969 22.766 6.918 1 98.25 95 SER A CA 1
ATOM 717 C C . SER A 1 95 ? -3.16 21.5 6.625 1 98.25 95 SER A C 1
ATOM 719 O O . SER A 1 95 ? -3.469 20.422 7.137 1 98.25 95 SER A O 1
ATOM 721 N N . THR A 1 96 ? -2.143 21.703 5.801 1 98.81 96 THR A N 1
ATOM 722 C CA . THR A 1 96 ? -1.276 20.578 5.445 1 98.81 96 THR A CA 1
ATOM 723 C C . THR A 1 96 ? 0.113 20.75 6.051 1 98.81 96 THR A C 1
ATOM 725 O O . THR A 1 96 ? 0.676 21.859 6.016 1 98.81 96 THR A O 1
ATOM 728 N N . ILE A 1 97 ? 0.568 19.688 6.648 1 98.88 97 ILE A N 1
ATOM 729 C CA . ILE A 1 97 ? 1.956 19.703 7.098 1 98.88 97 ILE A CA 1
ATOM 730 C C . ILE A 1 97 ? 2.799 18.797 6.195 1 98.88 97 ILE A C 1
ATOM 732 O O . ILE A 1 97 ? 2.283 17.859 5.59 1 98.88 97 ILE A O 1
ATOM 736 N N . ARG A 1 98 ? 4.09 19.078 6.105 1 98.94 98 ARG A N 1
ATOM 737 C CA . ARG A 1 98 ? 5.082 18.297 5.379 1 98.94 98 ARG A CA 1
ATOM 738 C C . ARG A 1 98 ? 6.254 17.922 6.281 1 98.94 98 ARG A C 1
ATOM 740 O O . ARG A 1 98 ? 6.867 18.797 6.898 1 98.94 98 ARG A O 1
ATOM 747 N N . LEU A 1 99 ? 6.52 16.641 6.336 1 98.88 99 LEU A N 1
ATOM 748 C CA . LEU A 1 99 ? 7.688 16.188 7.078 1 98.88 99 LEU A CA 1
ATOM 749 C C . LEU A 1 99 ? 8.977 16.484 6.312 1 98.88 99 LEU A C 1
ATOM 751 O O . LEU A 1 99 ? 8.938 16.703 5.102 1 98.88 99 LEU A O 1
ATOM 755 N N . ASP A 1 100 ? 10.078 16.547 7.031 1 98.88 100 ASP A N 1
ATOM 756 C CA . ASP A 1 100 ? 11.375 16.781 6.395 1 98.88 100 ASP A CA 1
ATOM 757 C C . ASP A 1 100 ? 11.859 15.523 5.672 1 98.88 100 ASP A C 1
ATOM 759 O O . ASP A 1 100 ? 11.109 14.562 5.516 1 98.88 100 ASP A O 1
ATOM 763 N N . ALA A 1 101 ? 13.078 15.516 5.176 1 98.38 101 ALA A N 1
ATOM 764 C CA . ALA A 1 101 ? 13.641 14.438 4.371 1 98.38 101 ALA A CA 1
ATOM 765 C C . ALA A 1 101 ? 13.672 13.125 5.16 1 98.38 101 ALA A C 1
ATOM 767 O O . ALA A 1 101 ? 13.5 12.047 4.59 1 98.38 101 ALA A O 1
ATOM 768 N N . SER A 1 102 ? 13.859 13.211 6.5 1 98.25 102 SER A N 1
ATOM 769 C CA . SER A 1 102 ? 13.891 12.016 7.34 1 98.25 102 SER A CA 1
ATOM 770 C C . SER A 1 102 ? 12.555 11.289 7.32 1 98.25 102 SER A C 1
ATOM 772 O O . SER A 1 102 ? 12.5 10.07 7.5 1 98.25 102 SER A O 1
ATOM 774 N N . GLY A 1 103 ? 11.484 12.023 7.102 1 98.38 103 GLY A N 1
ATOM 775 C CA . GLY A 1 103 ? 10.148 11.461 7 1 98.38 103 GLY A CA 1
ATOM 776 C C . GLY A 1 103 ? 9.656 11.328 5.57 1 98.38 103 GLY A C 1
ATOM 777 O O . GLY A 1 103 ? 8.453 11.312 5.32 1 98.38 103 GLY A O 1
ATOM 778 N N . ASP A 1 104 ? 10.539 11.383 4.66 1 97.06 104 ASP A N 1
ATOM 779 C CA 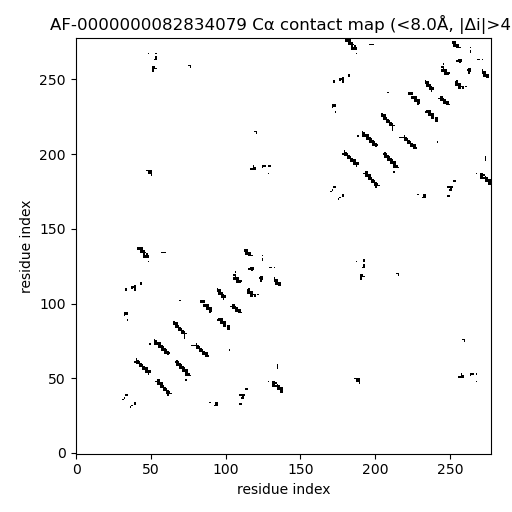. ASP A 1 104 ? 10.266 11.18 3.24 1 97.06 104 ASP A CA 1
ATOM 780 C C . ASP A 1 104 ? 9.43 12.32 2.67 1 97.06 104 ASP A C 1
ATOM 782 O O . ASP A 1 104 ? 8.648 12.117 1.739 1 97.06 104 ASP A O 1
ATOM 786 N N . SER A 1 105 ? 9.453 13.43 3.33 1 98.31 105 SER A N 1
ATOM 787 C CA . SER A 1 105 ? 8.688 14.602 2.914 1 98.31 105 SER A CA 1
ATOM 788 C C . SER A 1 105 ? 7.199 14.281 2.836 1 98.31 105 SER A C 1
ATOM 790 O O . SER A 1 105 ? 6.469 14.891 2.045 1 98.31 105 SER A O 1
ATOM 792 N N . GLN A 1 106 ? 6.766 13.328 3.582 1 98.56 106 GLN A N 1
ATOM 793 C CA . GLN A 1 106 ? 5.363 12.922 3.592 1 98.56 106 GLN A CA 1
ATOM 794 C C . GLN A 1 106 ? 4.465 14.062 4.055 1 98.56 106 GLN A C 1
ATOM 796 O O . GLN A 1 106 ? 4.797 14.773 5.008 1 98.56 106 GLN A O 1
ATOM 801 N N . ARG A 1 107 ? 3.334 14.195 3.379 1 98.81 107 ARG A N 1
ATOM 802 C CA . ARG A 1 107 ? 2.373 15.234 3.744 1 98.81 107 ARG A CA 1
ATOM 803 C C . ARG A 1 107 ? 1.162 14.633 4.449 1 98.81 107 ARG A C 1
ATOM 805 O O . ARG A 1 107 ? 0.727 13.523 4.117 1 98.81 107 ARG A O 1
ATOM 812 N N . TYR A 1 108 ? 0.664 15.453 5.398 1 98.94 108 TYR A N 1
ATOM 813 C CA . TYR A 1 108 ? -0.568 15.125 6.109 1 98.94 108 TYR A CA 1
ATOM 814 C C . TYR A 1 108 ? -1.51 16.328 6.145 1 98.94 108 TYR A C 1
ATOM 816 O O . TYR A 1 108 ? -1.09 17.438 6.449 1 98.94 108 TYR A O 1
ATOM 824 N N . PHE A 1 109 ? -2.752 16.062 5.766 1 98.88 109 PHE A N 1
ATOM 825 C CA . PHE A 1 109 ? -3.803 17.031 6.039 1 98.88 109 PHE A CA 1
ATOM 826 C C . PHE A 1 109 ? -4.281 16.922 7.48 1 98.88 109 PHE A C 1
ATOM 828 O O . PHE A 1 109 ? -4.684 15.852 7.926 1 98.88 109 PHE A O 1
ATOM 835 N N . VAL A 1 110 ? -4.199 18.031 8.203 1 98.81 110 VAL A N 1
ATOM 836 C CA . VAL A 1 110 ? -4.555 18.062 9.617 1 98.81 110 VAL A CA 1
ATOM 837 C C . VAL A 1 110 ? -6.027 18.438 9.773 1 98.81 110 VAL A C 1
ATOM 839 O O . VAL A 1 110 ? -6.453 19.5 9.328 1 98.81 110 VAL A O 1
ATOM 842 N N . ALA A 1 111 ? -6.781 17.5 10.367 1 97.94 111 ALA A N 1
ATOM 843 C CA . ALA A 1 111 ? -8.195 17.688 10.664 1 97.94 111 ALA A CA 1
ATOM 844 C C . ALA A 1 111 ? -8.477 17.469 12.148 1 97.94 111 ALA A C 1
ATOM 846 O O . ALA A 1 111 ? -7.562 17.172 12.922 1 97.94 111 ALA A O 1
ATOM 847 N N . GLU A 1 112 ? -9.688 17.797 12.555 1 97.38 112 GLU A N 1
ATOM 848 C CA . GLU A 1 112 ? -10.023 17.625 13.969 1 97.38 112 GLU A CA 1
ATOM 849 C C . GLU A 1 112 ? -9.836 16.172 14.406 1 97.38 112 GLU A C 1
ATOM 851 O O . GLU A 1 112 ? -10.508 15.273 13.898 1 97.38 112 GLU A O 1
ATOM 856 N N . ASN A 1 113 ? -8.969 15.883 15.242 1 98.19 113 ASN A N 1
ATOM 857 C CA . ASN A 1 113 ? -8.711 14.609 15.898 1 98.19 113 ASN A CA 1
ATOM 858 C C . ASN A 1 113 ? -8.188 13.562 14.922 1 98.19 113 ASN A C 1
ATOM 860 O O . ASN A 1 113 ? -8.336 12.359 15.156 1 98.19 113 ASN A O 1
ATOM 864 N N . GLN A 1 114 ? -7.676 13.992 13.82 1 98.75 114 GLN A N 1
ATOM 865 C CA . GLN A 1 114 ? -7.102 13.062 12.852 1 98.75 114 GLN A CA 1
ATOM 866 C C . GLN A 1 114 ? -6.148 13.781 11.898 1 98.75 114 GLN A C 1
ATOM 868 O O . GLN A 1 114 ? -6.211 15 11.758 1 98.75 114 GLN A O 1
ATOM 873 N N . VAL A 1 115 ? -5.223 13.031 11.305 1 98.94 115 VAL A N 1
ATOM 874 C CA . VAL A 1 115 ? -4.445 13.469 10.148 1 98.94 115 VAL A CA 1
ATOM 875 C C . VAL A 1 115 ? -4.621 12.484 9 1 98.94 115 VAL A C 1
ATOM 877 O O . VAL A 1 115 ? -4.699 11.273 9.219 1 98.94 115 VAL A O 1
ATOM 880 N N . ILE A 1 116 ? -4.762 12.984 7.824 1 98.88 116 ILE A N 1
ATOM 881 C CA . ILE A 1 116 ? -4.922 12.188 6.609 1 98.88 116 ILE A CA 1
ATOM 882 C C . ILE A 1 116 ? -3.623 12.211 5.805 1 98.88 116 ILE A C 1
ATOM 884 O O . ILE A 1 116 ? -3.156 13.273 5.398 1 98.88 116 ILE A O 1
ATOM 888 N N . MET A 1 117 ? -2.982 11.039 5.633 1 98.88 117 MET A N 1
ATOM 889 C CA . MET A 1 117 ? -1.803 10.969 4.777 1 98.88 117 MET A CA 1
ATOM 890 C C . MET A 1 117 ? -2.168 11.242 3.322 1 98.88 117 MET A C 1
ATOM 892 O O . MET A 1 117 ? -3.068 10.602 2.773 1 98.88 117 MET A O 1
ATOM 896 N N . LEU A 1 118 ? -1.486 12.188 2.732 1 98.62 118 LEU A N 1
ATOM 897 C CA . LEU A 1 118 ? -1.753 12.547 1.343 1 98.62 118 LEU A CA 1
ATOM 898 C C . LEU A 1 118 ? -0.917 11.695 0.392 1 98.62 118 LEU A C 1
ATOM 900 O O . LEU A 1 118 ? 0.096 11.125 0.794 1 98.62 118 LEU A O 1
ATOM 904 N N . TYR A 1 119 ? -1.405 11.672 -0.844 1 97.62 119 TYR A N 1
ATOM 905 C CA . TYR A 1 119 ? -0.594 11.016 -1.864 1 97.62 119 TYR A CA 1
ATOM 906 C C . TYR A 1 119 ? 0.647 11.836 -2.186 1 97.62 119 TYR A C 1
ATOM 908 O O . TYR A 1 119 ? 0.76 12.992 -1.764 1 97.62 119 TYR A O 1
ATOM 916 N N . ARG A 1 120 ? 1.563 11.203 -2.869 1 94.44 120 ARG A N 1
ATOM 917 C CA . ARG A 1 120 ? 2.844 11.836 -3.162 1 94.44 120 ARG A CA 1
ATOM 918 C C . ARG A 1 120 ? 2.646 13.148 -3.92 1 94.44 120 ARG A C 1
ATOM 920 O O . ARG A 1 120 ? 3.422 14.094 -3.756 1 94.44 120 ARG A O 1
ATOM 927 N N . ASP A 1 121 ? 1.597 13.281 -4.648 1 90.81 121 ASP A N 1
ATOM 928 C CA . ASP A 1 121 ? 1.373 14.484 -5.445 1 90.81 121 ASP A CA 1
ATOM 929 C C . ASP A 1 121 ? 0.63 15.547 -4.645 1 90.81 121 ASP A C 1
ATOM 931 O O . ASP A 1 121 ? 0.302 16.609 -5.168 1 90.81 121 ASP A O 1
ATOM 935 N N . GLY A 1 122 ? 0.282 15.25 -3.41 1 94.44 122 GLY A N 1
ATOM 936 C CA . GLY A 1 122 ? -0.33 16.219 -2.525 1 94.44 122 GLY A CA 1
ATOM 937 C C . GLY A 1 122 ? -1.843 16.125 -2.484 1 94.44 122 GLY A C 1
ATOM 938 O O . GLY A 1 122 ? -2.498 16.859 -1.733 1 94.44 122 GLY A O 1
ATOM 939 N N . THR A 1 123 ? -2.412 15.203 -3.195 1 95.25 123 THR A N 1
ATOM 940 C CA . THR A 1 123 ? -3.867 15.094 -3.229 1 95.25 123 THR A CA 1
ATOM 941 C C . THR A 1 123 ? -4.367 14.18 -2.115 1 95.25 123 THR A C 1
ATOM 943 O O . THR A 1 123 ? -3.607 13.367 -1.586 1 95.25 123 THR A O 1
ATOM 946 N N . ARG A 1 124 ? -5.629 14.32 -1.841 1 97.31 124 ARG A N 1
ATOM 947 C CA . ARG A 1 124 ? -6.27 13.484 -0.835 1 97.31 124 ARG A CA 1
ATOM 948 C C . ARG A 1 124 ? -6.566 12.094 -1.393 1 97.31 124 ARG A C 1
ATOM 950 O O . ARG A 1 124 ? -6.883 11.945 -2.576 1 97.31 124 ARG A O 1
ATOM 957 N N . PRO A 1 125 ? -6.414 11.086 -0.476 1 97.44 125 PRO A N 1
ATOM 958 C CA . PRO A 1 125 ? -6.766 9.734 -0.916 1 97.44 125 PRO A CA 1
ATOM 959 C C . PRO A 1 125 ? -8.211 9.625 -1.396 1 97.44 125 PRO A C 1
ATOM 961 O O . PRO A 1 125 ? -9.109 10.242 -0.812 1 97.44 125 PRO A O 1
ATOM 964 N N . THR A 1 126 ? -8.391 8.836 -2.494 1 91.31 126 THR A N 1
ATOM 965 C CA . THR A 1 126 ? -9.695 8.57 -3.086 1 91.31 126 THR A CA 1
ATOM 966 C C . THR A 1 126 ? -9.914 7.074 -3.264 1 91.31 126 THR A C 1
ATOM 968 O O . THR A 1 126 ? -9 6.273 -3.047 1 91.31 126 THR A O 1
ATOM 971 N N . GLY A 1 127 ? -11.148 6.695 -3.527 1 88.31 127 GLY A N 1
ATOM 972 C CA . GLY A 1 127 ? -11.438 5.297 -3.789 1 88.31 127 GLY A CA 1
ATOM 973 C C . GLY A 1 127 ? -11.664 4.488 -2.525 1 88.31 127 GLY A C 1
ATOM 974 O O . GLY A 1 127 ? -11.781 5.051 -1.435 1 88.31 127 GLY A O 1
ATOM 975 N N . PRO A 1 128 ? -11.68 3.162 -2.717 1 87.38 128 PRO A N 1
ATOM 976 C CA . PRO A 1 128 ? -12.07 2.289 -1.606 1 87.38 128 PRO A CA 1
ATOM 977 C C . PRO A 1 128 ? -11.023 2.256 -0.49 1 87.38 128 PRO A C 1
ATOM 979 O O . PRO A 1 128 ? -11.352 1.921 0.652 1 87.38 128 PRO A O 1
ATOM 982 N N . LEU A 1 129 ? -9.82 2.676 -0.822 1 92.5 129 LEU A N 1
ATOM 983 C CA . LEU A 1 129 ? -8.766 2.572 0.187 1 92.5 129 LEU A CA 1
ATOM 984 C C . LEU A 1 129 ? -8.625 3.881 0.957 1 92.5 129 LEU A C 1
ATOM 986 O O . LEU A 1 129 ? -7.902 3.943 1.954 1 92.5 129 LEU A O 1
ATOM 990 N N . ALA A 1 130 ? -9.344 4.859 0.604 1 94.81 130 ALA A N 1
ATOM 991 C CA . ALA A 1 130 ? -9.18 6.211 1.138 1 94.81 130 ALA A CA 1
ATOM 992 C C . ALA A 1 130 ? -9.297 6.215 2.66 1 94.81 130 ALA A C 1
ATOM 994 O O . ALA A 1 130 ? -8.477 6.828 3.346 1 94.81 130 ALA A O 1
ATOM 995 N N . PRO A 1 131 ? -10.234 5.453 3.273 1 95.62 131 PRO A N 1
ATOM 996 C CA . PRO A 1 131 ? -10.367 5.508 4.73 1 95.62 131 PRO A CA 1
ATOM 997 C C . PRO A 1 131 ? -9.148 4.93 5.453 1 95.62 131 PRO A C 1
ATOM 999 O O . PRO A 1 131 ? -8.953 5.188 6.641 1 95.62 131 PRO A O 1
ATOM 1002 N N . HIS A 1 132 ? -8.336 4.246 4.73 1 97.25 132 HIS A N 1
ATOM 1003 C CA . HIS A 1 132 ? -7.215 3.566 5.375 1 97.25 132 HIS A CA 1
ATOM 1004 C C . HIS A 1 132 ? -5.98 4.461 5.426 1 97.25 132 HIS A C 1
ATOM 1006 O O . HIS A 1 132 ? -4.957 4.082 5.996 1 97.25 132 HIS A O 1
ATOM 1012 N N . TYR A 1 133 ? -6.086 5.684 4.941 1 98.62 133 TYR A N 1
ATOM 1013 C CA . TYR A 1 133 ? -4.957 6.602 4.977 1 98.62 133 TYR A CA 1
ATOM 1014 C C . TYR A 1 133 ? -5.109 7.609 6.113 1 98.62 133 TYR A C 1
ATOM 1016 O O . TYR A 1 133 ? -4.379 8.602 6.18 1 98.62 133 TYR A O 1
ATOM 1024 N N . VAL A 1 134 ? -6.059 7.316 6.992 1 98.75 134 VAL A N 1
ATOM 1025 C CA . VAL A 1 134 ? -6.355 8.211 8.109 1 98.75 134 VAL A CA 1
ATOM 1026 C C . VAL A 1 134 ? -5.695 7.684 9.375 1 98.75 134 VAL A C 1
ATOM 1028 O O . VAL A 1 134 ? -5.828 6.504 9.719 1 98.75 134 VAL A O 1
ATOM 1031 N N . LEU A 1 135 ? -4.891 8.516 10.039 1 98.88 135 LEU A N 1
ATOM 1032 C CA . LEU A 1 135 ? -4.441 8.297 11.406 1 98.88 135 LEU A CA 1
ATOM 1033 C C . LEU A 1 135 ? -5.309 9.078 12.398 1 98.88 135 LEU A C 1
ATOM 1035 O O . LEU A 1 135 ? -5.566 10.266 12.195 1 98.88 135 LEU A O 1
ATOM 1039 N N . ARG A 1 136 ? -5.727 8.422 13.43 1 98.81 136 ARG A N 1
ATOM 1040 C CA . ARG A 1 136 ? -6.637 9.031 14.398 1 98.81 136 ARG A CA 1
ATOM 1041 C C . ARG A 1 136 ? -5.918 9.352 15.703 1 98.81 136 ARG A C 1
ATOM 1043 O O . ARG A 1 136 ? -4.984 8.648 16.094 1 98.81 136 ARG A O 1
ATOM 1050 N N . ARG A 1 137 ? -6.324 10.391 16.312 1 98.75 137 ARG A N 1
ATOM 1051 C CA . ARG A 1 137 ? -5.711 10.805 17.562 1 98.75 137 ARG A CA 1
ATOM 1052 C C . ARG A 1 137 ? -5.707 9.664 18.578 1 98.75 137 ARG A C 1
ATOM 1054 O O . ARG A 1 137 ? -6.723 8.992 18.766 1 98.75 137 ARG A O 1
ATOM 1061 N N . ALA A 1 138 ? -4.527 9.492 19.094 1 96.38 138 ALA A N 1
ATOM 1062 C CA . ALA A 1 138 ? -4.371 8.422 20.078 1 96.38 138 ALA A CA 1
ATOM 1063 C C . ALA A 1 138 ? -4.723 8.914 21.484 1 96.38 138 ALA A C 1
ATOM 1065 O O . ALA A 1 138 ? -4.441 10.062 21.828 1 96.38 138 ALA A O 1
ATOM 1066 N N . GLN A 1 139 ? -5.684 8.289 22.234 1 79.19 139 GLN A N 1
ATOM 1067 C CA . GLN A 1 139 ? -6.059 8.664 23.594 1 79.19 139 GLN A CA 1
ATOM 1068 C C . GLN A 1 139 ? -4.883 8.508 24.547 1 79.19 139 GLN A C 1
ATOM 1070 O O . GLN A 1 139 ? -3.979 7.707 24.297 1 79.19 139 GLN A O 1
ATOM 1075 N N . MET B 1 1 ? 4.52 -108.562 27.75 1 34.25 1 MET B N 1
ATOM 1076 C CA . MET B 1 1 ? 3.77 -107.875 26.703 1 34.25 1 MET B CA 1
ATOM 1077 C C . MET B 1 1 ? 3.816 -106.312 26.891 1 34.25 1 MET B C 1
ATOM 1079 O O . MET B 1 1 ? 3.367 -105.812 27.906 1 34.25 1 MET B O 1
ATOM 1083 N N . MET B 1 2 ? 5.027 -105.75 26.469 1 41.38 2 MET B N 1
ATOM 1084 C CA . MET B 1 2 ? 5.613 -104.438 26.547 1 41.38 2 MET B CA 1
ATOM 1085 C C . MET B 1 2 ? 4.727 -103.375 25.844 1 41.38 2 MET B C 1
ATOM 1087 O O . MET B 1 2 ? 4.477 -103.5 24.641 1 41.38 2 MET B O 1
ATOM 1091 N N . LYS B 1 3 ? 3.621 -103 26.531 1 45.41 3 LYS B N 1
ATOM 1092 C CA . LYS B 1 3 ? 2.631 -102.062 26.047 1 45.41 3 LYS B CA 1
ATOM 1093 C C . LYS B 1 3 ? 3.291 -100.75 25.609 1 45.41 3 LYS B C 1
ATOM 1095 O O . LYS B 1 3 ? 3.967 -100.062 26.422 1 45.41 3 LYS B O 1
ATOM 1100 N N . THR B 1 4 ? 3.795 -100.75 24.312 1 46.69 4 THR B N 1
ATOM 1101 C CA . THR B 1 4 ? 4.434 -99.625 23.641 1 46.69 4 THR B CA 1
ATOM 1102 C C . THR B 1 4 ? 3.496 -98.375 23.594 1 46.69 4 THR B C 1
ATOM 1104 O O . THR B 1 4 ? 2.379 -98.5 23.078 1 46.69 4 THR B O 1
ATOM 1107 N N . THR B 1 5 ? 3.506 -97.562 24.625 1 43.75 5 THR B N 1
ATOM 1108 C CA . THR B 1 5 ? 2.811 -96.312 24.734 1 43.75 5 THR B CA 1
ATOM 1109 C C . THR B 1 5 ? 3.115 -95.375 23.547 1 43.75 5 THR B C 1
ATOM 1111 O O . THR B 1 5 ? 4.277 -95.125 23.266 1 43.75 5 THR B O 1
ATOM 1114 N N . LEU B 1 6 ? 2.361 -95.562 22.484 1 43.03 6 LEU B N 1
ATOM 1115 C CA . LEU B 1 6 ? 2.453 -94.75 21.266 1 43.03 6 LEU B CA 1
ATOM 1116 C C . LEU B 1 6 ? 2.213 -93.312 21.531 1 43.03 6 LEU B C 1
ATOM 1118 O O . LEU B 1 6 ? 1.146 -92.875 22.016 1 43.03 6 LEU B O 1
ATOM 1122 N N . THR B 1 7 ? 3.217 -92.5 22.016 1 40.53 7 THR B N 1
ATOM 1123 C CA . THR B 1 7 ? 3.16 -91.062 22.266 1 40.53 7 THR B CA 1
ATOM 1124 C C . THR B 1 7 ? 2.859 -90.312 20.969 1 40.53 7 THR B C 1
ATOM 1126 O O . THR B 1 7 ? 3.621 -90.375 20.016 1 40.53 7 THR B O 1
ATOM 1129 N N . CYS B 1 8 ? 1.563 -90.062 20.609 1 34.25 8 CYS B N 1
ATOM 1130 C CA . CYS B 1 8 ? 1.073 -89.312 19.453 1 34.25 8 CYS B CA 1
ATOM 1131 C C . CYS B 1 8 ? 1.57 -87.875 19.5 1 34.25 8 CYS B C 1
ATOM 1133 O O . CYS B 1 8 ? 1.273 -87.125 20.438 1 34.25 8 CYS B O 1
ATOM 1135 N N . THR B 1 9 ? 2.865 -87.688 19.125 1 39 9 THR B N 1
ATOM 1136 C CA . THR B 1 9 ? 3.428 -86.312 19.031 1 39 9 THR B CA 1
ATOM 1137 C C . THR B 1 9 ? 2.633 -85.5 18.031 1 39 9 THR B C 1
ATOM 1139 O O . THR B 1 9 ? 2.557 -85.812 16.844 1 39 9 THR B O 1
ATOM 1142 N N . LEU B 1 10 ? 1.476 -84.938 18.484 1 36.97 10 LEU B N 1
ATOM 1143 C CA . LEU B 1 10 ? 0.644 -84 17.703 1 36.97 10 LEU B CA 1
ATOM 1144 C C . LEU B 1 10 ? 1.454 -82.812 17.203 1 36.97 10 LEU B C 1
ATOM 1146 O O . LEU B 1 10 ? 1.982 -82.062 18.016 1 36.97 10 LEU B O 1
ATOM 1150 N N . THR B 1 11 ? 2.205 -82.938 16.062 1 37.84 11 THR B N 1
ATOM 1151 C CA . THR B 1 11 ? 2.953 -81.812 15.43 1 37.84 11 THR B CA 1
ATOM 1152 C C . THR B 1 11 ? 2.018 -80.688 14.992 1 37.84 11 THR B C 1
ATOM 1154 O O . THR B 1 11 ? 1.078 -80.938 14.227 1 37.84 11 THR B O 1
ATOM 1157 N N . VAL B 1 12 ? 1.687 -79.75 15.875 1 40.25 12 VAL B N 1
ATOM 1158 C CA . VAL B 1 12 ? 0.907 -78.562 15.578 1 40.25 12 VAL B CA 1
ATOM 1159 C C . VAL B 1 12 ? 1.587 -77.75 14.469 1 40.25 12 VAL B C 1
ATOM 1161 O O . VAL B 1 12 ? 2.738 -77.312 14.609 1 40.25 12 VAL B O 1
ATOM 1164 N N . ALA B 1 13 ? 1.312 -78.062 13.172 1 39.38 13 ALA B N 1
ATOM 1165 C CA . ALA B 1 13 ? 1.793 -77.312 12 1 39.38 13 ALA B CA 1
ATOM 1166 C C . ALA B 1 13 ? 1.352 -75.875 12.039 1 39.38 13 ALA B C 1
ATOM 1168 O O . ALA B 1 13 ? 0.159 -75.562 12.164 1 39.38 13 ALA B O 1
ATOM 1169 N N . LEU B 1 14 ? 2.172 -75 12.609 1 36.28 14 LEU B N 1
ATOM 1170 C CA . LEU B 1 14 ? 1.991 -73.562 12.594 1 36.28 14 LEU B CA 1
ATOM 1171 C C . LEU B 1 14 ? 1.865 -73 11.164 1 36.28 14 LEU B C 1
ATOM 1173 O O . LEU B 1 14 ? 2.773 -73.188 10.352 1 36.28 14 LEU B O 1
ATOM 1177 N N . LEU B 1 15 ? 0.645 -73.125 10.5 1 37.09 15 LEU B N 1
ATOM 1178 C CA . LEU B 1 15 ? 0.363 -72.5 9.203 1 37.09 15 LEU B CA 1
ATOM 1179 C C . LEU B 1 15 ? 0.662 -71 9.227 1 37.09 15 LEU B C 1
ATOM 1181 O O . LEU B 1 15 ? 0.059 -70.25 10 1 37.09 15 LEU B O 1
ATOM 1185 N N . ALA B 1 16 ? 1.948 -70.562 9.172 1 40.66 16 ALA B N 1
ATOM 1186 C CA . ALA B 1 16 ? 2.311 -69.125 8.992 1 40.66 16 ALA B CA 1
ATOM 1187 C C . ALA B 1 16 ? 1.703 -68.562 7.707 1 40.66 16 ALA B C 1
ATOM 1189 O O . ALA B 1 16 ? 2.053 -69 6.609 1 40.66 16 ALA B O 1
ATOM 1190 N N . GLY B 1 17 ? 0.348 -68.438 7.574 1 39.25 17 GLY B N 1
ATOM 1191 C CA . GLY B 1 17 ? -0.207 -67.75 6.418 1 39.25 17 GLY B CA 1
ATOM 1192 C C . GLY B 1 17 ? 0.448 -66.375 6.152 1 39.25 17 GLY B C 1
ATOM 1193 O O . GLY B 1 17 ? 0.507 -65.562 7.039 1 39.25 17 GLY B O 1
ATOM 1194 N N . CYS B 1 18 ? 1.543 -66.375 5.398 1 37.5 18 CYS B N 1
ATOM 1195 C CA . CYS B 1 18 ? 2.139 -65.188 4.887 1 37.5 18 CYS B CA 1
ATOM 1196 C C . CYS B 1 18 ? 1.077 -64.25 4.277 1 37.5 18 CYS B C 1
ATOM 1198 O O . CYS B 1 18 ? 0.433 -64.625 3.291 1 37.5 18 CYS B O 1
ATOM 1200 N N . ALA B 1 19 ? 0.278 -63.469 5.082 1 44.19 19 ALA B N 1
ATOM 1201 C CA . ALA B 1 19 ? -0.58 -62.438 4.496 1 44.19 19 ALA B CA 1
ATOM 1202 C C . ALA B 1 19 ? 0.208 -61.562 3.539 1 44.19 19 ALA B C 1
ATOM 1204 O O . ALA B 1 19 ? 1.295 -61.094 3.879 1 44.19 19 ALA B O 1
ATOM 1205 N N . PRO B 1 20 ? 0.038 -61.812 2.213 1 39.94 20 PRO B N 1
ATOM 1206 C CA . PRO B 1 20 ? 0.698 -60.844 1.314 1 39.94 20 PRO B CA 1
ATOM 1207 C C . PRO B 1 20 ? 0.523 -59.406 1.759 1 39.94 20 PRO B C 1
ATOM 1209 O O . PRO B 1 20 ? -0.501 -59.062 2.352 1 39.94 20 PRO B O 1
ATOM 1212 N N . SER B 1 21 ? 1.598 -58.812 2.365 1 41.22 21 SER B N 1
ATOM 1213 C CA . SER B 1 21 ? 1.616 -57.375 2.576 1 41.22 21 SER B CA 1
ATOM 1214 C C . SER B 1 21 ? 1.099 -56.625 1.351 1 41.22 21 SER B C 1
ATOM 1216 O O . SER B 1 21 ? 1.675 -56.75 0.266 1 41.22 21 SER B O 1
ATOM 1218 N N . ARG B 1 22 ? -0.262 -56.656 1.172 1 35.31 22 ARG B N 1
ATOM 1219 C CA . ARG B 1 22 ? -0.75 -55.75 0.134 1 35.31 22 ARG B CA 1
ATOM 1220 C C . ARG B 1 22 ? -0.014 -54.438 0.179 1 35.31 22 ARG B C 1
ATOM 1222 O O . ARG B 1 22 ? 0.004 -53.75 1.214 1 35.31 22 ARG B O 1
ATOM 1229 N N . HIS B 1 23 ? 1.168 -54.375 -0.429 1 39.19 23 HIS B N 1
ATOM 1230 C CA . HIS B 1 23 ? 1.677 -53.031 -0.696 1 39.19 23 HIS B CA 1
ATOM 1231 C C . HIS B 1 23 ? 0.554 -52.094 -1.118 1 39.19 23 HIS B C 1
ATOM 1233 O O . HIS B 1 23 ? -0.127 -52.344 -2.115 1 39.19 23 HIS B O 1
ATOM 1239 N N . THR B 1 24 ? -0.231 -51.625 -0.11 1 40.16 24 THR B N 1
ATOM 1240 C CA . THR B 1 24 ? -1.142 -50.531 -0.451 1 40.16 24 THR B CA 1
ATOM 1241 C C . THR B 1 24 ? -0.539 -49.656 -1.532 1 40.16 24 THR B C 1
ATOM 1243 O O . THR B 1 24 ? 0.523 -49.062 -1.333 1 40.16 24 THR B O 1
ATOM 1246 N N . ALA B 1 25 ? -0.708 -50 -2.793 1 42.84 25 ALA B N 1
ATOM 1247 C CA . ALA B 1 25 ? -0.361 -49.094 -3.883 1 42.84 25 ALA B CA 1
ATOM 1248 C C . ALA B 1 25 ? -0.538 -47.625 -3.459 1 42.84 25 ALA B C 1
ATOM 1250 O O . ALA B 1 25 ? -1.5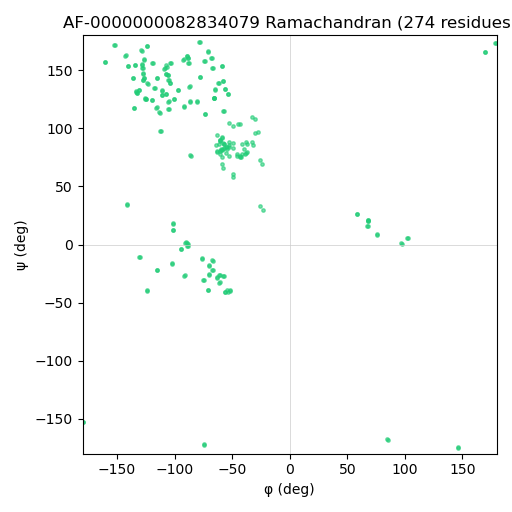06 -47.281 -2.777 1 42.84 25 ALA B O 1
ATOM 1251 N N . ALA B 1 26 ? 0.543 -46.938 -3.268 1 45.44 26 ALA B N 1
ATOM 1252 C CA . ALA B 1 26 ? 0.458 -45.5 -3.143 1 45.44 26 ALA B CA 1
ATOM 1253 C C . ALA B 1 26 ? -0.598 -44.938 -4.082 1 45.44 26 ALA B C 1
ATOM 1255 O O . ALA B 1 26 ? -0.56 -45.188 -5.293 1 45.44 26 ALA B O 1
ATOM 1256 N N . VAL B 1 27 ? -1.874 -45 -3.752 1 42.81 27 VAL B N 1
ATOM 1257 C CA . VAL B 1 27 ? -2.764 -44.156 -4.531 1 42.81 27 VAL B CA 1
ATOM 1258 C C . VAL B 1 27 ? -2.006 -42.906 -5.008 1 42.81 27 VAL B C 1
ATOM 1260 O O . VAL B 1 27 ? -1.407 -42.188 -4.207 1 42.81 27 VAL B O 1
ATOM 1263 N N . PRO B 1 28 ? -1.473 -42.938 -6.246 1 43.09 28 PRO B N 1
ATOM 1264 C CA . PRO B 1 28 ? -0.98 -41.594 -6.574 1 43.09 28 PRO B CA 1
ATOM 1265 C C . PRO B 1 28 ? -1.879 -40.469 -6.031 1 43.09 28 PRO B C 1
ATOM 1267 O O . PRO B 1 28 ? -3.105 -40.562 -6.141 1 43.09 28 PRO B O 1
ATOM 1270 N N . VAL B 1 29 ? -1.736 -40 -4.816 1 44.16 29 VAL B N 1
ATOM 1271 C CA . VAL B 1 29 ? -2.412 -38.719 -4.531 1 44.16 29 VAL B CA 1
ATOM 1272 C C . VAL B 1 29 ? -2.615 -37.938 -5.828 1 44.16 29 VAL B C 1
ATOM 1274 O O . VAL B 1 29 ? -1.649 -37.625 -6.531 1 44.16 29 VAL B O 1
ATOM 1277 N N . ASP B 1 30 ? -3.428 -38.312 -6.711 1 45.16 30 ASP B N 1
ATOM 1278 C CA . ASP B 1 30 ? -3.836 -37.375 -7.754 1 45.16 30 ASP B CA 1
ATOM 1279 C C . ASP B 1 30 ? -3.646 -35.938 -7.305 1 45.16 30 ASP B C 1
ATOM 1281 O O . ASP B 1 30 ? -4.57 -35.312 -6.77 1 45.16 30 ASP B O 1
ATOM 1285 N N . ASN B 1 31 ? -2.707 -35.562 -6.453 1 51.31 31 ASN B N 1
ATOM 1286 C CA . ASN B 1 31 ? -2.568 -34.219 -5.91 1 51.31 31 ASN B CA 1
ATOM 1287 C C . ASN B 1 31 ? -2.613 -33.156 -7.016 1 51.31 31 ASN B C 1
ATOM 1289 O O . ASN B 1 31 ? -1.579 -32.812 -7.59 1 51.31 31 ASN B O 1
ATOM 1293 N N . HIS B 1 32 ? -3.682 -33.062 -7.824 1 77.56 32 HIS B N 1
ATOM 1294 C CA . HIS B 1 32 ? -3.996 -32.062 -8.867 1 77.56 32 HIS B CA 1
ATOM 1295 C C . HIS B 1 32 ? -3.678 -30.656 -8.414 1 77.56 32 HIS B C 1
ATOM 1297 O O . HIS B 1 32 ? -4.484 -30.031 -7.723 1 77.56 32 HIS B O 1
ATOM 1303 N N . THR B 1 33 ? -2.387 -30.312 -8.383 1 90.25 33 THR B N 1
ATOM 1304 C CA . THR B 1 33 ? -1.937 -28.953 -8.109 1 90.25 33 THR B CA 1
ATOM 1305 C C . THR B 1 33 ? -2.328 -28.016 -9.242 1 90.25 33 THR B C 1
ATOM 1307 O O . THR B 1 33 ? -2.736 -28.469 -10.312 1 90.25 33 THR B O 1
ATOM 1310 N N . ALA B 1 34 ? -2.346 -26.703 -8.953 1 94.12 34 ALA B N 1
ATOM 1311 C CA . ALA B 1 34 ? -2.641 -25.719 -9.992 1 94.12 34 ALA B CA 1
ATOM 1312 C C . ALA B 1 34 ? -1.746 -25.938 -11.211 1 94.12 34 ALA B C 1
ATOM 1314 O O . ALA B 1 34 ? -2.217 -25.875 -12.352 1 94.12 34 ALA B O 1
ATOM 1315 N N . ARG B 1 35 ? -0.532 -26.25 -11.016 1 95.44 35 ARG B N 1
ATOM 1316 C CA . ARG B 1 35 ? 0.451 -26.453 -12.078 1 95.44 35 ARG B CA 1
ATOM 1317 C C . ARG B 1 35 ? -0.041 -27.469 -13.102 1 95.44 35 ARG B C 1
ATOM 1319 O O . ARG B 1 35 ? 0.069 -27.25 -14.305 1 95.44 35 ARG B O 1
ATOM 1326 N N . ASP B 1 36 ? -0.662 -28.516 -12.633 1 94.19 36 ASP B N 1
ATOM 1327 C CA . ASP B 1 36 ? -0.978 -29.641 -13.508 1 94.19 36 ASP B CA 1
ATOM 1328 C C . ASP B 1 36 ? -2.449 -29.625 -13.914 1 94.19 36 ASP B C 1
ATOM 1330 O O . ASP B 1 36 ? -2.838 -30.281 -14.883 1 94.19 36 ASP B O 1
ATOM 1334 N N . SER B 1 37 ? -3.195 -28.844 -13.172 1 94.38 37 SER B N 1
ATOM 1335 C CA . SER B 1 37 ? -4.633 -29.047 -13.328 1 94.38 37 SER B CA 1
ATOM 1336 C C . SER B 1 37 ? -5.301 -27.812 -13.93 1 94.38 37 SER B C 1
ATOM 1338 O O . SER B 1 37 ? -6.422 -27.891 -14.43 1 94.38 37 SER B O 1
ATOM 1340 N N . LEU B 1 38 ? -4.691 -26.672 -13.812 1 95.75 38 LEU B N 1
ATOM 1341 C CA . LEU B 1 38 ? -5.348 -25.453 -14.266 1 95.75 38 LEU B CA 1
ATOM 1342 C C . LEU B 1 38 ? -4.773 -24.984 -15.602 1 95.75 38 LEU B C 1
ATOM 1344 O O . LEU B 1 38 ? -3.658 -25.359 -15.961 1 95.75 38 LEU B O 1
ATOM 1348 N N . ASP B 1 39 ? -5.59 -24.188 -16.391 1 97.12 39 ASP B N 1
ATOM 1349 C CA . ASP B 1 39 ? -5.121 -23.453 -17.562 1 97.12 39 ASP B CA 1
ATOM 1350 C C . ASP B 1 39 ? -4.559 -22.078 -17.172 1 97.12 39 ASP B C 1
ATOM 1352 O O . ASP B 1 39 ? -5.168 -21.047 -17.453 1 97.12 39 ASP B O 1
ATOM 1356 N N . TRP B 1 40 ? -3.369 -22 -16.641 1 98.12 40 TRP B N 1
ATOM 1357 C CA . TRP B 1 40 ? -2.838 -20.812 -15.961 1 98.12 40 TRP B CA 1
ATOM 1358 C C . TRP B 1 40 ? -2.088 -19.922 -16.953 1 98.12 40 TRP B C 1
ATOM 1360 O O . TRP B 1 40 ? -1.966 -18.719 -16.734 1 98.12 40 TRP B O 1
ATOM 1370 N N . PRO B 1 41 ? -1.496 -20.422 -18.078 1 98.56 41 PRO B N 1
ATOM 1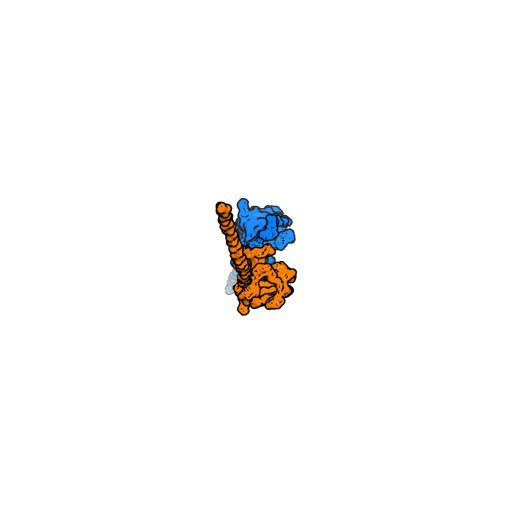371 C CA . PRO B 1 41 ? -0.842 -19.469 -18.969 1 98.56 41 PRO B CA 1
ATOM 1372 C C . PRO B 1 41 ? -1.783 -18.359 -19.438 1 98.56 41 PRO B C 1
ATOM 1374 O O . PRO B 1 41 ? -2.945 -18.625 -19.75 1 98.56 41 PRO B O 1
ATOM 1377 N N . GLY B 1 42 ? -1.357 -17.125 -19.406 1 98.62 42 GLY B N 1
ATOM 1378 C CA . GLY B 1 42 ? -2.17 -15.977 -19.781 1 98.62 42 GLY B CA 1
ATOM 1379 C C . GLY B 1 42 ? -1.854 -14.734 -18.969 1 98.62 42 GLY B C 1
ATOM 1380 O O . GLY B 1 42 ? -0.852 -14.688 -18.25 1 98.62 42 GLY B O 1
ATOM 1381 N N . SER B 1 43 ? -2.615 -13.695 -19.156 1 98.88 43 SER B N 1
ATOM 1382 C CA . SER B 1 43 ? -2.42 -12.406 -18.5 1 98.88 43 SER B CA 1
ATOM 1383 C C . SER B 1 43 ? -3.465 -12.188 -17.406 1 98.88 43 SER B C 1
ATOM 1385 O O . SER B 1 43 ? -4.633 -12.547 -17.578 1 98.88 43 SER B O 1
ATOM 1387 N N . TYR B 1 44 ? -3.018 -11.633 -16.391 1 98.94 44 TYR B N 1
ATOM 1388 C CA . TYR B 1 44 ? -3.822 -11.273 -15.234 1 98.94 44 TYR B CA 1
ATOM 1389 C C . TYR B 1 44 ? -3.648 -9.805 -14.883 1 98.94 44 TYR B C 1
ATOM 1391 O O . TYR B 1 44 ? -2.541 -9.266 -14.969 1 98.94 44 TYR B O 1
ATOM 1399 N N . GLU B 1 45 ? -4.734 -9.164 -14.438 1 98.88 45 GLU B N 1
ATOM 1400 C CA . GLU B 1 45 ? -4.668 -7.734 -14.156 1 98.88 45 GLU B CA 1
ATOM 1401 C C . GLU B 1 45 ? -5.453 -7.383 -12.898 1 98.88 45 GLU B C 1
ATOM 1403 O O . GLU B 1 45 ? -6.398 -8.086 -12.531 1 98.88 45 GLU B O 1
ATOM 1408 N N . GLY B 1 46 ? -5.016 -6.297 -12.289 1 98.31 46 GLY B N 1
ATOM 1409 C CA . GLY B 1 46 ? -5.672 -5.734 -11.117 1 98.31 46 GLY B CA 1
ATOM 1410 C C . GLY B 1 46 ? -4.973 -4.5 -10.578 1 98.31 46 GLY B C 1
ATOM 1411 O O . GLY B 1 46 ? -3.939 -4.082 -11.102 1 98.31 46 GLY B O 1
ATOM 1412 N N . THR B 1 47 ? -5.586 -3.9 -9.633 1 98 47 THR B N 1
ATOM 1413 C CA . THR B 1 47 ? -5 -2.773 -8.914 1 98 47 THR B CA 1
ATOM 1414 C C . THR B 1 47 ? -4.719 -3.143 -7.461 1 98 47 THR B C 1
ATOM 1416 O O . THR B 1 47 ? -5.648 -3.373 -6.684 1 98 47 THR B O 1
ATOM 1419 N N . LEU B 1 48 ? -3.4 -3.178 -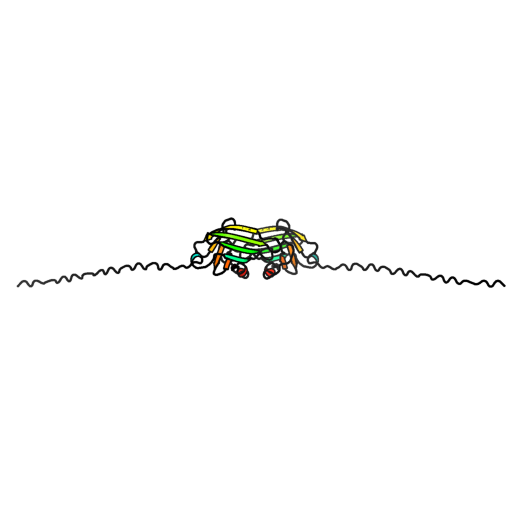7.094 1 98.31 48 LEU B N 1
ATOM 1420 C CA . LEU B 1 48 ? -2.926 -3.561 -5.77 1 98.31 48 LEU B CA 1
ATOM 1421 C C . LEU B 1 48 ? -2.867 -2.352 -4.844 1 98.31 48 LEU B C 1
ATOM 1423 O O . LEU B 1 48 ? -2.795 -1.211 -5.309 1 98.31 48 LEU B O 1
ATOM 1427 N N . PRO B 1 49 ? -2.932 -2.617 -3.566 1 97.75 49 PRO B N 1
ATOM 1428 C CA . PRO B 1 49 ? -2.789 -1.508 -2.619 1 97.75 49 PRO B CA 1
ATOM 1429 C C . PRO B 1 49 ? -1.458 -0.773 -2.766 1 97.75 49 PRO B C 1
ATOM 1431 O O . PRO B 1 49 ? -0.464 -1.368 -3.188 1 97.75 49 PRO B O 1
ATOM 1434 N N . CYS B 1 50 ? -1.48 0.456 -2.385 1 97.38 50 CYS B N 1
ATOM 1435 C CA . CYS B 1 50 ? -0.319 1.338 -2.408 1 97.38 50 CYS B CA 1
ATOM 1436 C C . CYS B 1 50 ? -0.227 2.152 -1.124 1 97.38 50 CYS B C 1
ATOM 1438 O O . CYS B 1 50 ? -1.241 2.625 -0.609 1 97.38 50 CYS B O 1
ATOM 1440 N N . ALA B 1 51 ? 0.967 2.367 -0.69 1 95.5 51 ALA B N 1
ATOM 1441 C CA . ALA B 1 51 ? 1.163 3.078 0.571 1 95.5 51 ALA B CA 1
ATOM 1442 C C . ALA B 1 51 ? 0.811 4.555 0.428 1 95.5 51 ALA B C 1
ATOM 1444 O O . ALA B 1 51 ? 0.251 5.16 1.347 1 95.5 51 ALA B O 1
ATOM 1445 N N . ASP B 1 52 ? 1.16 5.172 -0.712 1 95.69 52 ASP B N 1
ATOM 1446 C CA . ASP B 1 52 ? 1.025 6.621 -0.834 1 95.69 52 ASP B CA 1
ATOM 1447 C C . ASP B 1 52 ? 0.55 7.012 -2.232 1 95.69 52 ASP B C 1
ATOM 1449 O O . ASP B 1 52 ? 0.971 8.039 -2.771 1 95.69 52 ASP B O 1
ATOM 1453 N N . CYS B 1 53 ? -0.269 6.238 -2.818 1 95.94 53 CYS B N 1
ATOM 1454 C CA . CYS B 1 53 ? -0.941 6.453 -4.094 1 95.94 53 CYS B CA 1
ATOM 1455 C C . CYS B 1 53 ? -2.27 5.707 -4.145 1 95.94 53 CYS B C 1
ATOM 1457 O O . CYS B 1 53 ? -2.533 4.844 -3.305 1 95.94 53 CYS B O 1
ATOM 1459 N N . PRO B 1 54 ? -3.086 5.938 -5.195 1 95.75 54 PRO B N 1
ATOM 1460 C CA . PRO B 1 54 ? -4.418 5.332 -5.215 1 95.75 54 PRO B CA 1
ATOM 1461 C C . PRO B 1 54 ? -4.379 3.82 -5.41 1 95.75 54 PRO B C 1
ATOM 1463 O O . PRO B 1 54 ? -5.324 3.121 -5.035 1 95.75 54 PRO B O 1
ATOM 1466 N N . GLY B 1 55 ? -3.299 3.375 -6.047 1 96.75 55 GLY B N 1
ATOM 1467 C CA . GLY B 1 55 ? -3.158 1.963 -6.363 1 96.75 55 GLY B CA 1
ATOM 1468 C C . GLY B 1 55 ? -1.998 1.671 -7.293 1 96.75 55 GLY B C 1
ATOM 1469 O O . GLY B 1 55 ? -1.408 2.59 -7.867 1 96.75 55 GLY B O 1
ATOM 1470 N N . ILE B 1 56 ? -1.673 0.414 -7.348 1 97.81 56 ILE B N 1
ATOM 1471 C CA . ILE B 1 56 ? -0.655 -0.075 -8.266 1 97.81 56 ILE B CA 1
ATOM 1472 C C . ILE B 1 56 ? -1.304 -0.958 -9.336 1 97.81 56 ILE B C 1
ATOM 1474 O O . ILE B 1 56 ? -1.576 -2.137 -9.086 1 97.81 56 ILE B O 1
ATOM 1478 N N . ARG B 1 57 ? -1.537 -0.337 -10.453 1 98.12 57 ARG B N 1
ATOM 1479 C CA . ARG B 1 57 ? -2.057 -1.122 -11.562 1 98.12 57 ARG B CA 1
ATOM 1480 C C . ARG B 1 57 ? -1.031 -2.148 -12.039 1 98.12 57 ARG B C 1
ATOM 1482 O O . ARG B 1 57 ? 0.115 -1.799 -12.328 1 98.12 57 ARG B O 1
ATOM 1489 N N . THR B 1 58 ? -1.432 -3.412 -12.094 1 98.75 58 THR B N 1
ATOM 1490 C CA . THR B 1 58 ? -0.493 -4.496 -12.359 1 98.75 58 THR B CA 1
ATOM 1491 C C . THR B 1 58 ? -1.052 -5.449 -13.414 1 98.75 58 THR B C 1
ATOM 1493 O O . THR B 1 58 ? -2.23 -5.812 -13.367 1 98.75 58 THR B O 1
ATOM 1496 N N . ARG B 1 59 ? -0.287 -5.762 -14.359 1 98.88 59 ARG B N 1
ATOM 1497 C CA . ARG B 1 59 ? -0.525 -6.867 -15.289 1 98.88 59 ARG B CA 1
ATOM 1498 C C . ARG B 1 59 ? 0.604 -7.891 -15.219 1 98.88 59 ARG B C 1
ATOM 1500 O O . ARG B 1 59 ? 1.778 -7.535 -15.336 1 98.88 59 ARG B O 1
ATOM 1507 N N . LEU B 1 60 ? 0.273 -9.133 -14.969 1 98.94 60 LEU B N 1
ATOM 1508 C CA . LEU B 1 60 ? 1.206 -10.25 -14.945 1 98.94 60 LEU B CA 1
ATOM 1509 C C . LEU B 1 60 ? 0.878 -11.25 -16.047 1 98.94 60 LEU B C 1
ATOM 1511 O O . LEU B 1 60 ? -0.233 -11.781 -16.109 1 98.94 60 LEU B O 1
ATOM 1515 N N . THR B 1 61 ? 1.805 -11.43 -16.969 1 98.94 61 THR B N 1
ATOM 1516 C CA . THR B 1 61 ? 1.665 -12.43 -18.016 1 98.94 61 THR B CA 1
ATOM 1517 C C . THR B 1 61 ? 2.564 -13.633 -17.734 1 98.94 61 THR B C 1
ATOM 1519 O O . THR B 1 61 ? 3.775 -13.477 -17.562 1 98.94 61 THR B O 1
ATOM 1522 N N . LEU B 1 62 ? 1.938 -14.766 -17.672 1 98.88 62 LEU B N 1
ATOM 1523 C CA . LEU B 1 62 ? 2.635 -16.031 -17.469 1 98.88 62 LEU B CA 1
ATOM 1524 C C . LEU B 1 62 ? 2.654 -16.859 -18.734 1 98.88 62 LEU B C 1
ATOM 1526 O O . LEU B 1 62 ? 1.613 -17.062 -19.375 1 98.88 62 LEU B O 1
ATOM 1530 N N . MET B 1 63 ? 3.85 -17.312 -19.094 1 98.75 63 MET B N 1
ATOM 1531 C CA . MET B 1 63 ? 4.02 -18.125 -20.281 1 98.75 63 MET B CA 1
ATOM 1532 C C . MET B 1 63 ? 4.32 -19.578 -19.922 1 98.75 63 MET B C 1
ATOM 1534 O O . MET B 1 63 ? 4.945 -19.844 -18.906 1 98.75 63 MET B O 1
ATOM 1538 N N . LYS B 1 64 ? 3.945 -20.516 -20.781 1 97.5 64 LYS B N 1
ATOM 1539 C CA . LYS B 1 64 ? 4.035 -21.953 -20.531 1 97.5 64 LYS B CA 1
ATOM 1540 C C . LYS B 1 64 ? 5.48 -22.391 -20.312 1 97.5 64 LYS B C 1
ATOM 1542 O O . LYS B 1 64 ? 5.75 -23.344 -19.578 1 97.5 64 LYS B O 1
ATOM 1547 N N . ASP B 1 65 ? 6.43 -21.703 -20.828 1 98.12 65 ASP B N 1
ATOM 1548 C CA . ASP B 1 65 ? 7.828 -22.109 -20.766 1 98.12 65 ASP B CA 1
ATOM 1549 C C . ASP B 1 65 ? 8.5 -21.578 -19.5 1 98.12 65 ASP B C 1
ATOM 1551 O O . ASP B 1 65 ? 9.727 -21.672 -19.359 1 98.12 65 ASP B O 1
ATOM 1555 N N . GLY B 1 66 ? 7.793 -20.875 -18.656 1 98.44 66 GLY B N 1
ATOM 1556 C CA . GLY B 1 66 ? 8.344 -20.469 -17.375 1 98.44 66 GLY B CA 1
ATOM 1557 C C . GLY B 1 66 ? 8.766 -19 -17.359 1 98.44 66 GLY B C 1
ATOM 1558 O O . GLY B 1 66 ? 9.25 -18.516 -16.344 1 98.44 66 GLY B O 1
ATOM 1559 N N . ARG B 1 67 ? 8.484 -18.312 -18.406 1 98.94 67 ARG B N 1
ATOM 1560 C CA . ARG B 1 67 ? 8.789 -16.891 -18.469 1 98.94 67 ARG B CA 1
ATOM 1561 C C . ARG B 1 67 ? 7.598 -16.062 -18.016 1 98.94 67 ARG B C 1
ATOM 1563 O O . ARG B 1 67 ? 6.465 -16.547 -17.984 1 98.94 67 ARG B O 1
ATOM 1570 N N . TYR B 1 68 ? 7.918 -14.82 -17.625 1 98.94 68 TYR B N 1
ATOM 1571 C CA . TYR B 1 68 ? 6.859 -13.867 -17.312 1 98.94 68 TYR B CA 1
ATOM 1572 C C . TYR B 1 68 ? 7.219 -12.469 -17.781 1 98.94 68 TYR B C 1
ATOM 1574 O O . TYR B 1 68 ? 8.383 -12.188 -18.078 1 98.94 68 TYR B O 1
ATOM 1582 N N . GLU B 1 69 ? 6.211 -11.633 -17.859 1 98.94 69 GLU B N 1
ATOM 1583 C CA . GLU B 1 69 ? 6.293 -10.18 -17.938 1 98.94 69 GLU B CA 1
ATOM 1584 C C . GLU B 1 69 ? 5.355 -9.523 -16.922 1 98.94 69 GLU B C 1
ATOM 1586 O O . GLU B 1 69 ? 4.191 -9.914 -16.797 1 98.94 69 GLU B O 1
ATOM 1591 N N . ARG B 1 70 ? 5.852 -8.578 -16.219 1 98.94 70 ARG B N 1
ATOM 1592 C CA . ARG B 1 70 ? 5.031 -7.828 -15.273 1 98.94 70 ARG B CA 1
ATOM 1593 C C . ARG B 1 70 ? 5.105 -6.328 -15.547 1 98.94 70 ARG B C 1
ATOM 1595 O O . ARG B 1 70 ? 6.199 -5.758 -15.594 1 98.94 70 ARG B O 1
ATOM 1602 N N . ALA B 1 71 ? 4.027 -5.762 -15.711 1 98.81 71 ALA B N 1
ATOM 1603 C CA . ALA B 1 71 ? 3.904 -4.312 -15.844 1 98.81 71 ALA B CA 1
ATOM 1604 C C . ALA B 1 71 ? 3.213 -3.705 -14.625 1 98.81 71 ALA B C 1
ATOM 1606 O O . ALA B 1 71 ? 2.168 -4.191 -14.188 1 98.81 71 ALA B O 1
ATOM 1607 N N . THR B 1 72 ? 3.854 -2.695 -14.062 1 98.5 72 THR B N 1
ATOM 1608 C CA . THR B 1 72 ? 3.293 -2.002 -12.906 1 98.5 72 THR B CA 1
ATOM 1609 C C . THR B 1 72 ? 3.244 -0.497 -13.156 1 98.5 72 THR B C 1
ATOM 1611 O O . THR B 1 72 ? 4.164 0.072 -13.742 1 98.5 72 THR B O 1
ATOM 1614 N N . GLN B 1 73 ? 2.227 0.073 -12.711 1 98.31 73 GLN B N 1
ATOM 1615 C CA . GLN B 1 73 ? 2.061 1.521 -12.758 1 98.31 73 GLN B CA 1
ATOM 1616 C C . GLN B 1 73 ? 1.532 2.059 -11.43 1 98.31 73 GLN B C 1
ATOM 1618 O O . GLN B 1 73 ? 0.421 1.722 -11.016 1 98.31 73 GLN B O 1
ATOM 1623 N N . TYR B 1 74 ? 2.373 2.889 -10.828 1 96.81 74 TYR B N 1
ATOM 1624 C CA . TYR B 1 74 ? 1.872 3.646 -9.688 1 96.81 74 TYR B CA 1
ATOM 1625 C C . TYR B 1 74 ? 0.929 4.754 -10.141 1 96.81 74 TYR B C 1
ATOM 1627 O O . TYR B 1 74 ? 1.359 5.73 -10.758 1 96.81 74 TYR B O 1
ATOM 1635 N N . LEU B 1 75 ? -0.358 4.555 -9.766 1 95.69 75 LEU B N 1
ATOM 1636 C CA . LEU B 1 75 ? -1.379 5.488 -10.234 1 95.69 75 LEU B CA 1
ATOM 1637 C C . LEU B 1 75 ? -1.146 6.879 -9.656 1 95.69 75 LEU B C 1
ATOM 1639 O O . LEU B 1 75 ? -0.782 7.023 -8.492 1 95.69 75 LEU B O 1
ATOM 1643 N N . ASP B 1 76 ? -1.233 7.938 -10.609 1 91 76 ASP B N 1
ATOM 1644 C CA . ASP B 1 76 ? -1.073 9.359 -10.336 1 91 76 ASP B CA 1
ATOM 1645 C C . ASP B 1 76 ? 0.369 9.688 -9.953 1 91 76 ASP B C 1
ATOM 1647 O O . ASP B 1 76 ? 0.627 10.68 -9.273 1 91 76 ASP B O 1
ATOM 1651 N N . ARG B 1 77 ? 1.293 8.836 -10.195 1 91.94 77 ARG B N 1
ATOM 1652 C CA . ARG B 1 77 ? 2.717 9.047 -9.953 1 91.94 77 ARG B CA 1
ATOM 1653 C C . ARG B 1 77 ? 3.527 8.836 -11.227 1 91.94 77 ARG B C 1
ATOM 1655 O O . ARG B 1 77 ? 4.492 9.555 -11.477 1 91.94 77 ARG B O 1
ATOM 1662 N N . GLN B 1 78 ? 3.09 7.836 -11.891 1 93.19 78 GLN B N 1
ATOM 1663 C CA . GLN B 1 78 ? 3.771 7.477 -13.125 1 93.19 78 GLN B CA 1
ATOM 1664 C C . GLN B 1 78 ? 2.84 7.625 -14.328 1 93.19 78 GLN B C 1
ATOM 1666 O O . GLN B 1 78 ? 1.704 7.148 -14.305 1 93.19 78 GLN B O 1
ATOM 1671 N N . PRO B 1 79 ? 3.352 8.219 -15.352 1 93.56 79 PRO B N 1
ATOM 1672 C CA . PRO B 1 79 ? 2.48 8.375 -16.516 1 93.56 79 PRO B CA 1
ATOM 1673 C C . PRO B 1 79 ? 2.285 7.074 -17.281 1 93.56 79 PRO B C 1
ATOM 1675 O O . PRO B 1 79 ? 1.26 6.891 -17.953 1 93.56 79 PRO B O 1
ATOM 1678 N N . GLN B 1 80 ? 3.332 6.207 -17.234 1 97 80 GLN B N 1
ATOM 1679 C CA . GLN B 1 80 ? 3.283 4.93 -17.938 1 97 80 GLN B CA 1
ATOM 1680 C C . GLN B 1 80 ? 3.773 3.791 -17.062 1 97 80 GLN B C 1
ATOM 1682 O O . GLN B 1 80 ? 4.578 4.008 -16.141 1 97 80 GLN B O 1
ATOM 1687 N N . PRO B 1 81 ? 3.264 2.596 -17.406 1 98.12 81 PRO B N 1
ATOM 1688 C CA . PRO B 1 81 ? 3.766 1.441 -16.656 1 98.12 81 PRO B CA 1
ATOM 1689 C C . PRO B 1 81 ? 5.242 1.156 -16.938 1 98.12 81 PRO B C 1
ATOM 1691 O O . PRO B 1 81 ? 5.77 1.558 -17.984 1 98.12 81 PRO B O 1
ATOM 1694 N N . GLU B 1 82 ? 5.875 0.567 -15.93 1 98.19 82 GLU B N 1
ATOM 1695 C CA . GLU B 1 82 ? 7.188 -0.055 -16.094 1 98.19 82 GLU B CA 1
ATOM 1696 C C . GLU B 1 82 ? 7.074 -1.576 -16.141 1 98.19 82 GLU B C 1
ATOM 1698 O O . GLU B 1 82 ? 6.312 -2.174 -15.383 1 98.19 82 GLU B O 1
ATOM 1703 N N . ALA B 1 83 ? 7.879 -2.15 -17.062 1 98.5 83 ALA B N 1
ATOM 1704 C CA . ALA B 1 83 ? 7.805 -3.6 -17.234 1 98.5 83 ALA B CA 1
ATOM 1705 C C . ALA B 1 83 ? 9.117 -4.266 -16.844 1 98.5 83 ALA B C 1
ATOM 1707 O O . ALA B 1 83 ? 10.195 -3.707 -17.047 1 98.5 83 ALA B O 1
ATOM 1708 N N . VAL B 1 84 ? 8.953 -5.434 -16.25 1 98.75 84 VAL B N 1
ATOM 1709 C CA . VAL B 1 84 ? 10.07 -6.336 -16.016 1 98.75 84 VAL B CA 1
ATOM 1710 C C . VAL B 1 84 ? 9.75 -7.723 -16.562 1 98.75 84 VAL B C 1
ATOM 1712 O O . VAL B 1 84 ? 8.578 -8.094 -16.688 1 98.75 84 VAL B O 1
ATOM 1715 N N . ALA B 1 85 ? 10.758 -8.375 -17.016 1 98.88 85 ALA B N 1
ATOM 1716 C CA . ALA B 1 85 ? 10.617 -9.734 -17.516 1 98.88 85 ALA B CA 1
ATOM 1717 C C . ALA B 1 85 ? 11.633 -10.672 -16.859 1 98.88 85 ALA B C 1
ATOM 1719 O O . ALA B 1 85 ? 12.688 -10.219 -16.391 1 98.88 85 ALA B O 1
ATOM 1720 N N . GLY B 1 86 ? 11.281 -11.914 -16.766 1 98.88 86 GLY B N 1
ATOM 1721 C CA . GLY B 1 86 ? 12.156 -12.93 -16.203 1 98.88 86 GLY B CA 1
ATOM 1722 C C . GLY B 1 86 ? 11.539 -14.312 -16.203 1 98.88 86 GLY B C 1
ATOM 1723 O O . GLY B 1 86 ? 10.781 -14.664 -17.109 1 98.88 86 GLY B O 1
ATOM 1724 N N . THR B 1 87 ? 11.977 -15.094 -15.273 1 98.94 87 THR B N 1
ATOM 1725 C CA . THR B 1 87 ? 11.469 -16.453 -15.148 1 98.94 87 THR B CA 1
ATOM 1726 C C . THR B 1 87 ? 10.789 -16.656 -13.789 1 98.94 87 THR B C 1
ATOM 1728 O O . THR B 1 87 ? 11.008 -15.883 -12.859 1 98.94 87 THR B O 1
ATOM 1731 N N . PHE B 1 88 ? 9.945 -17.594 -13.797 1 98.94 88 PHE B N 1
ATOM 1732 C CA . PHE B 1 88 ? 9.344 -18 -12.531 1 98.94 88 PHE B CA 1
ATOM 1733 C C . PHE B 1 88 ? 9.492 -19.5 -12.305 1 98.94 88 PHE B C 1
ATOM 1735 O O . PHE B 1 88 ? 9.734 -20.25 -13.258 1 98.94 88 PHE B O 1
ATOM 1742 N N . SER B 1 89 ? 9.375 -19.859 -11.016 1 98.75 89 SER B N 1
ATOM 1743 C CA . SER B 1 89 ? 9.414 -21.266 -10.617 1 98.75 89 SER B CA 1
ATOM 1744 C C . SER B 1 89 ? 8.211 -21.625 -9.75 1 98.75 89 SER B C 1
ATOM 1746 O O . SER B 1 89 ? 7.613 -20.75 -9.109 1 98.75 89 SER B O 1
ATOM 1748 N N . TRP B 1 90 ? 7.898 -22.859 -9.789 1 98.5 90 TRP B N 1
ATOM 1749 C CA . TRP B 1 90 ? 6.84 -23.391 -8.93 1 98.5 90 TRP B CA 1
ATOM 1750 C C . TRP B 1 90 ? 7.398 -23.797 -7.57 1 98.5 90 TRP B C 1
ATOM 1752 O O . TRP B 1 90 ? 8.477 -24.391 -7.488 1 98.5 90 TRP B O 1
ATOM 1762 N N . GLU B 1 91 ? 6.648 -23.422 -6.551 1 97.88 91 GLU B N 1
ATOM 1763 C CA . GLU B 1 91 ? 7 -23.891 -5.219 1 97.88 91 GLU B CA 1
ATOM 1764 C C . GLU B 1 91 ? 6.527 -25.328 -5.004 1 97.88 91 GLU B C 1
ATOM 1766 O O . GLU B 1 91 ? 5.832 -25.891 -5.852 1 97.88 91 GLU B O 1
ATOM 1771 N N . SER B 1 92 ? 6.922 -25.891 -3.846 1 96.44 92 SER B N 1
ATOM 1772 C CA . SER B 1 92 ? 6.738 -27.312 -3.598 1 96.44 92 SER B CA 1
ATOM 1773 C C . SER B 1 92 ? 5.262 -27.672 -3.482 1 96.44 92 SER B C 1
ATOM 1775 O O . SER B 1 92 ? 4.879 -28.828 -3.699 1 96.44 92 SER B O 1
ATOM 1777 N N . ASP B 1 93 ? 4.418 -26.688 -3.166 1 95.88 93 ASP B N 1
ATOM 1778 C CA . ASP B 1 93 ? 2.994 -26.969 -3.002 1 95.88 93 ASP B CA 1
ATOM 1779 C C . ASP B 1 93 ? 2.309 -27.141 -4.355 1 95.88 93 ASP B C 1
ATOM 1781 O O . ASP B 1 93 ? 1.129 -27.484 -4.418 1 95.88 93 ASP B O 1
ATOM 1785 N N . GLY B 1 94 ? 2.996 -26.781 -5.426 1 97.25 94 GLY B N 1
ATOM 1786 C CA . GLY B 1 94 ? 2.475 -26.969 -6.77 1 97.25 94 GLY B CA 1
ATOM 1787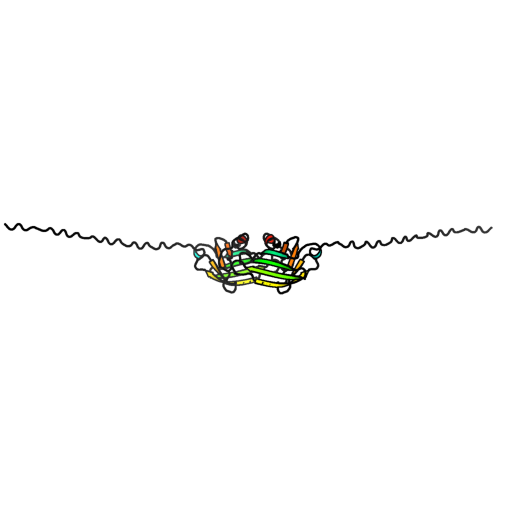 C C . GLY B 1 94 ? 1.406 -25.953 -7.141 1 97.25 94 GLY B C 1
ATOM 1788 O O . GLY B 1 94 ? 0.774 -26.062 -8.195 1 97.25 94 GLY B O 1
ATOM 1789 N N . SER B 1 95 ? 1.155 -24.891 -6.32 1 98.25 95 SER B N 1
ATOM 1790 C CA . SER B 1 95 ? 0.094 -23.922 -6.574 1 98.25 95 SER B CA 1
ATOM 1791 C C . SER B 1 95 ? 0.614 -22.5 -6.465 1 98.25 95 SER B C 1
ATOM 1793 O O . SER B 1 95 ? -0.083 -21.547 -6.832 1 98.25 95 SER B O 1
ATOM 1795 N N . THR B 1 96 ? 1.825 -22.406 -5.961 1 98.81 96 THR B N 1
ATOM 1796 C CA . THR B 1 96 ? 2.451 -21.094 -5.812 1 98.81 96 THR B CA 1
ATOM 1797 C C . THR B 1 96 ? 3.621 -20.938 -6.781 1 98.81 96 THR B C 1
ATOM 1799 O O . THR B 1 96 ? 4.434 -21.859 -6.934 1 98.81 96 THR B O 1
ATOM 1802 N N . ILE B 1 97 ? 3.613 -19.812 -7.457 1 98.88 97 ILE B N 1
ATOM 1803 C CA . ILE B 1 97 ? 4.785 -19.484 -8.266 1 98.88 97 ILE B CA 1
ATOM 1804 C C . ILE B 1 97 ? 5.594 -18.375 -7.602 1 98.88 97 ILE B C 1
ATOM 1806 O O . ILE B 1 97 ? 5.043 -17.578 -6.848 1 98.88 97 ILE B O 1
ATOM 1810 N N . ARG B 1 98 ? 6.898 -18.344 -7.867 1 98.94 98 ARG B N 1
ATOM 1811 C CA . ARG B 1 98 ? 7.82 -17.297 -7.414 1 98.94 98 ARG B CA 1
ATOM 1812 C C . ARG B 1 98 ? 8.578 -16.688 -8.586 1 98.94 98 ARG B C 1
ATOM 1814 O O . ARG B 1 98 ? 9.195 -17.406 -9.375 1 98.94 98 ARG B O 1
ATOM 1821 N N . LEU B 1 99 ? 8.484 -15.383 -8.672 1 98.88 99 LEU B N 1
ATOM 1822 C CA . LEU B 1 99 ? 9.258 -14.672 -9.688 1 98.88 99 LEU B CA 1
ATOM 1823 C C . LEU B 1 99 ? 10.734 -14.617 -9.312 1 98.88 99 LEU B C 1
ATOM 1825 O O . LEU B 1 99 ? 11.086 -14.805 -8.148 1 98.88 99 LEU B O 1
ATOM 1829 N N . ASP B 1 100 ? 11.57 -14.43 -10.312 1 98.88 100 ASP B N 1
ATOM 1830 C CA . ASP B 1 100 ? 13.008 -14.312 -10.062 1 98.88 100 ASP B CA 1
ATOM 1831 C C . ASP B 1 100 ? 13.352 -12.953 -9.453 1 98.88 100 ASP B C 1
ATOM 1833 O O . ASP B 1 100 ? 12.453 -12.195 -9.062 1 98.88 100 ASP B O 1
ATOM 1837 N N . ALA B 1 101 ? 14.617 -12.625 -9.32 1 98.38 101 ALA B N 1
ATOM 1838 C CA . ALA B 1 101 ? 15.094 -11.406 -8.664 1 98.38 101 ALA B CA 1
ATOM 1839 C C . ALA B 1 101 ? 14.578 -10.164 -9.391 1 98.38 101 ALA B C 1
ATOM 1841 O O . ALA B 1 101 ? 14.305 -9.141 -8.758 1 98.38 101 ALA B O 1
ATOM 1842 N N . SER B 1 102 ? 14.414 -10.234 -10.727 1 98.25 102 SER B N 1
ATOM 1843 C CA . SER B 1 102 ? 13.914 -9.109 -11.5 1 98.25 102 SER B CA 1
ATOM 1844 C C . SER B 1 102 ? 12.5 -8.734 -11.094 1 98.25 102 SER B C 1
ATOM 1846 O O . SER B 1 102 ? 12.094 -7.574 -11.203 1 98.25 102 SER B O 1
ATOM 1848 N N . GLY B 1 103 ? 11.742 -9.711 -10.617 1 98.44 103 GLY B N 1
ATOM 1849 C CA . GLY B 1 103 ? 10.391 -9.492 -10.133 1 98.44 103 GLY B CA 1
ATOM 1850 C C . GLY B 1 103 ? 10.297 -9.438 -8.617 1 98.44 103 GLY B C 1
ATOM 1851 O O . GLY B 1 103 ? 9.242 -9.711 -8.047 1 98.44 103 GLY B O 1
ATOM 1852 N N . ASP B 1 104 ? 11.383 -9.227 -7.984 1 97.12 104 ASP B N 1
ATOM 1853 C CA . ASP B 1 104 ? 11.469 -9.039 -6.539 1 97.12 104 ASP B CA 1
ATOM 1854 C C . ASP B 1 104 ? 11.133 -10.328 -5.797 1 97.12 104 ASP B C 1
ATOM 1856 O O . ASP B 1 104 ? 10.609 -10.297 -4.684 1 97.12 104 ASP B O 1
ATOM 1860 N N . SER B 1 105 ? 11.242 -11.438 -6.473 1 98.31 105 SER B N 1
ATOM 1861 C CA . SER B 1 105 ? 10.93 -12.742 -5.902 1 98.31 105 SER B CA 1
ATOM 1862 C C . SER B 1 105 ? 9.484 -12.805 -5.406 1 98.31 105 SER B C 1
ATOM 1864 O O . SER B 1 105 ? 9.18 -13.539 -4.469 1 98.31 105 SER B O 1
ATOM 1866 N N . GLN B 1 106 ? 8.641 -12.016 -5.973 1 98.56 106 GLN B N 1
ATOM 1867 C CA . GLN B 1 106 ? 7.238 -11.969 -5.586 1 98.56 106 GLN B CA 1
ATOM 1868 C C . GLN B 1 106 ? 6.555 -13.312 -5.824 1 98.56 106 GLN B C 1
ATOM 1870 O O . GLN B 1 106 ? 6.781 -13.953 -6.855 1 98.56 106 GLN B O 1
ATOM 1875 N N . ARG B 1 107 ? 5.734 -13.688 -4.871 1 98.88 107 ARG B N 1
ATOM 1876 C CA . ARG B 1 107 ? 4.996 -14.938 -4.988 1 98.88 107 ARG B CA 1
ATOM 1877 C C . ARG B 1 107 ? 3.529 -14.688 -5.316 1 98.88 107 ARG B C 1
ATOM 1879 O O . ARG B 1 107 ? 2.943 -13.711 -4.84 1 98.88 107 ARG B O 1
ATOM 1886 N N . TYR B 1 108 ? 2.994 -15.641 -6.117 1 98.94 108 TYR B N 1
ATOM 1887 C CA . TYR B 1 108 ? 1.573 -15.656 -6.449 1 98.94 108 TYR B CA 1
ATOM 1888 C C . TYR B 1 108 ? 0.985 -17.047 -6.266 1 98.94 108 TYR B C 1
ATOM 1890 O O . TYR B 1 108 ? 1.568 -18.047 -6.711 1 98.94 108 TYR B O 1
ATOM 1898 N N . PHE B 1 109 ? -0.125 -17.094 -5.566 1 98.88 109 PHE B N 1
ATOM 1899 C CA . PHE B 1 109 ? -0.935 -18.312 -5.578 1 98.88 109 PHE B CA 1
ATOM 1900 C C . PHE B 1 109 ? -1.801 -18.375 -6.832 1 98.88 109 PHE B C 1
ATOM 1902 O O . PHE B 1 109 ? -2.564 -17.438 -7.109 1 98.88 109 PHE B O 1
ATOM 1909 N N . VAL B 1 110 ? -1.651 -19.453 -7.578 1 98.81 110 VAL B N 1
ATOM 1910 C CA . VAL B 1 110 ? -2.361 -19.609 -8.844 1 98.81 110 VAL B CA 1
ATOM 1911 C C . VAL B 1 110 ? -3.68 -20.344 -8.602 1 98.81 110 VAL B C 1
ATOM 1913 O O . VAL B 1 110 ? -3.691 -21.469 -8.086 1 98.81 110 VAL B O 1
ATOM 1916 N N . ALA B 1 111 ? -4.773 -19.641 -8.938 1 97.94 111 ALA B N 1
ATOM 1917 C CA . ALA B 1 111 ? -6.125 -20.188 -8.852 1 97.94 111 ALA B CA 1
ATOM 1918 C C . ALA B 1 111 ? -6.844 -20.094 -10.195 1 97.94 111 ALA B C 1
ATOM 1920 O O . ALA B 1 111 ? -6.281 -19.609 -11.172 1 97.94 111 ALA B O 1
ATOM 1921 N N . GLU B 1 112 ? -7.992 -20.734 -10.258 1 97.38 112 GLU B N 1
ATOM 1922 C CA . GLU B 1 112 ? -8.734 -20.703 -11.508 1 97.38 112 GLU B CA 1
ATOM 1923 C C . GLU B 1 112 ? -9.039 -19.266 -11.93 1 97.38 112 GLU B C 1
ATOM 1925 O O . GLU B 1 112 ? -9.758 -18.547 -11.234 1 97.38 112 GLU B O 1
ATOM 1930 N N . ASN B 1 113 ? -8.539 -18.797 -12.961 1 98.19 113 ASN B N 1
ATOM 1931 C CA . ASN B 1 113 ? -8.789 -17.516 -13.625 1 98.19 113 ASN B CA 1
ATOM 1932 C C . ASN B 1 113 ? -8.297 -16.344 -12.789 1 98.19 113 ASN B C 1
ATOM 1934 O O . ASN B 1 113 ? -8.789 -15.219 -12.93 1 98.19 113 ASN B O 1
ATOM 1938 N N . GLN B 1 114 ? -7.418 -16.594 -11.891 1 98.75 114 GLN B N 1
ATOM 1939 C CA . GLN B 1 114 ? -6.848 -15.516 -11.086 1 98.75 114 GLN B CA 1
ATOM 1940 C C . GLN B 1 114 ? -5.523 -15.938 -10.453 1 98.75 114 GLN B C 1
ATOM 1942 O O . GLN B 1 114 ? -5.234 -17.141 -10.352 1 98.75 114 GLN B O 1
ATOM 1947 N N . VAL B 1 115 ? -4.691 -14.969 -10.102 1 98.94 115 VAL B N 1
ATOM 1948 C CA . VAL B 1 115 ? -3.543 -15.164 -9.227 1 98.94 115 VAL B CA 1
ATOM 1949 C C . VAL B 1 115 ? -3.637 -14.211 -8.031 1 98.94 115 VAL B C 1
ATOM 1951 O O . VAL B 1 115 ? -4.07 -13.062 -8.18 1 98.94 115 VAL B O 1
ATOM 1954 N N . ILE B 1 116 ? -3.314 -14.688 -6.883 1 98.88 116 ILE B N 1
ATOM 1955 C CA . ILE B 1 116 ? -3.33 -13.914 -5.645 1 98.88 116 ILE B CA 1
ATOM 1956 C C . ILE B 1 116 ? -1.898 -13.586 -5.227 1 98.88 116 ILE B C 1
ATOM 1958 O O . ILE B 1 116 ? -1.088 -14.484 -5 1 98.88 116 ILE B O 1
ATOM 1962 N N . MET B 1 117 ? -1.54 -12.289 -5.199 1 98.88 117 MET B N 1
ATOM 1963 C CA . MET B 1 117 ? -0.23 -11.891 -4.691 1 98.88 117 MET B CA 1
ATOM 1964 C C . MET B 1 117 ? -0.108 -12.195 -3.203 1 98.88 117 MET B C 1
ATOM 1966 O O . MET B 1 117 ? -0.954 -11.781 -2.41 1 98.88 117 MET B O 1
ATOM 1970 N N . LEU B 1 118 ? 0.918 -12.914 -2.855 1 98.62 118 LEU B N 1
ATOM 1971 C CA . LEU B 1 118 ? 1.135 -13.281 -1.46 1 98.62 118 LEU B CA 1
ATOM 1972 C C . LEU B 1 118 ? 1.959 -12.211 -0.742 1 98.62 118 LEU B C 1
ATOM 1974 O O . LEU B 1 118 ? 2.646 -11.414 -1.384 1 98.62 118 LEU B O 1
ATOM 1978 N N . TYR B 1 119 ? 1.836 -12.281 0.586 1 97.69 119 TYR B N 1
ATOM 1979 C CA . TYR B 1 119 ? 2.707 -11.414 1.37 1 97.69 119 TYR B CA 1
ATOM 1980 C C . TYR B 1 119 ? 4.152 -11.891 1.306 1 97.69 119 TYR B C 1
ATOM 1982 O O . TYR B 1 119 ? 4.43 -12.992 0.831 1 97.69 119 TYR B O 1
ATOM 1990 N N . ARG B 1 120 ? 5.035 -11.023 1.734 1 94.69 120 ARG B N 1
ATOM 1991 C CA . ARG B 1 120 ? 6.461 -11.312 1.641 1 94.69 120 ARG B CA 1
ATOM 1992 C C . ARG B 1 120 ? 6.809 -12.602 2.375 1 94.69 120 ARG B C 1
ATOM 1994 O O . ARG B 1 120 ? 7.715 -13.328 1.967 1 94.69 120 ARG B O 1
ATOM 2001 N N . ASP B 1 121 ? 6.074 -12.961 3.355 1 91.06 121 ASP B N 1
ATOM 2002 C CA . ASP B 1 121 ? 6.387 -14.148 4.141 1 91.06 121 ASP B CA 1
ATOM 2003 C C . ASP B 1 121 ? 5.742 -15.391 3.529 1 91.06 121 ASP B C 1
ATOM 2005 O O . ASP B 1 121 ? 5.852 -16.484 4.082 1 91.06 121 ASP B O 1
ATOM 2009 N N . GLY B 1 122 ? 5.004 -15.234 2.451 1 94.5 122 GLY B N 1
ATOM 2010 C CA . GLY B 1 122 ? 4.438 -16.359 1.733 1 94.5 122 GLY B CA 1
ATOM 2011 C C . GLY B 1 122 ? 2.996 -16.641 2.109 1 94.5 122 GLY B C 1
ATOM 2012 O O . GLY B 1 122 ? 2.361 -17.531 1.532 1 94.5 122 GLY B O 1
ATOM 2013 N N . THR B 1 123 ? 2.436 -15.867 2.99 1 95.38 123 THR B N 1
ATOM 2014 C CA . THR B 1 123 ? 1.066 -16.125 3.42 1 95.38 123 THR B CA 1
ATOM 2015 C C . THR B 1 123 ? 0.071 -15.391 2.523 1 95.38 123 THR B C 1
ATOM 2017 O O . THR B 1 123 ? 0.434 -14.438 1.832 1 95.38 123 THR B O 1
ATOM 2020 N N . ARG B 1 124 ? -1.145 -15.852 2.602 1 97.38 124 ARG B N 1
ATOM 2021 C CA . ARG B 1 124 ? -2.223 -15.234 1.838 1 97.38 124 ARG B CA 1
ATOM 2022 C C . ARG B 1 124 ? -2.691 -13.938 2.502 1 97.38 124 ARG B C 1
ATOM 2024 O O . ARG B 1 124 ? -2.695 -13.836 3.73 1 97.38 124 ARG B O 1
ATOM 2031 N N . PRO B 1 125 ? -3.057 -12.953 1.612 1 97.56 125 PRO B N 1
ATOM 2032 C CA . PRO B 1 125 ? -3.598 -11.719 2.178 1 97.56 125 PRO B CA 1
ATOM 2033 C C . PRO B 1 125 ? -4.84 -11.953 3.033 1 97.56 125 PRO B C 1
ATOM 2035 O O . PRO B 1 125 ? -5.68 -12.789 2.689 1 97.56 125 PRO B O 1
ATOM 2038 N N . THR B 1 126 ? -4.906 -11.188 4.168 1 91.62 126 THR B N 1
ATOM 2039 C CA . THR B 1 126 ? -6.027 -11.234 5.098 1 91.62 126 THR B CA 1
ATOM 2040 C C . THR B 1 126 ? -6.551 -9.828 5.383 1 91.62 126 THR B C 1
ATOM 2042 O O . THR B 1 126 ? -5.957 -8.836 4.953 1 91.62 126 THR B O 1
ATOM 2045 N N . GLY B 1 127 ? -7.715 -9.758 5.992 1 88.56 127 GLY B N 1
ATOM 2046 C CA . GLY B 1 127 ? -8.258 -8.469 6.371 1 88.56 127 GLY B CA 1
ATOM 2047 C C . GLY B 1 127 ? -9.016 -7.785 5.25 1 88.56 127 GLY B C 1
ATOM 2048 O O . GLY B 1 127 ? -9.289 -8.398 4.211 1 88.56 127 GLY B O 1
ATOM 2049 N N . PRO B 1 128 ? -9.289 -6.496 5.48 1 87.56 128 PRO B N 1
ATOM 2050 C CA . PRO B 1 128 ? -10.164 -5.785 4.547 1 87.56 128 PRO B CA 1
ATOM 2051 C C . PRO B 1 128 ? -9.508 -5.535 3.193 1 87.56 128 PRO B C 1
ATOM 2053 O O . PRO B 1 128 ? -10.203 -5.32 2.195 1 87.56 128 PRO B O 1
ATOM 2056 N N . LEU B 1 129 ? -8.195 -5.641 3.172 1 92.69 129 LEU B N 1
ATOM 2057 C CA . LEU B 1 129 ? -7.512 -5.32 1.921 1 92.69 129 LEU B CA 1
ATOM 2058 C C . LEU B 1 129 ? -7.273 -6.582 1.097 1 92.69 129 LEU B C 1
ATOM 2060 O O . LEU B 1 129 ? -6.859 -6.5 -0.063 1 92.69 129 LEU B O 1
ATOM 2064 N N . ALA B 1 130 ? -7.605 -7.691 1.598 1 95 130 ALA B N 1
ATOM 2065 C CA . ALA B 1 130 ? -7.273 -8.984 0.994 1 95 130 ALA B CA 1
ATOM 2066 C C . ALA B 1 130 ? -7.797 -9.062 -0.438 1 95 130 ALA B C 1
ATOM 2068 O O . ALA B 1 130 ? -7.07 -9.484 -1.346 1 95 130 ALA B O 1
ATOM 2069 N N . PRO B 1 131 ? -9.023 -8.57 -0.741 1 95.81 131 PRO B N 1
ATOM 2070 C CA . PRO B 1 131 ? -9.523 -8.703 -2.107 1 95.81 131 PRO B CA 1
ATOM 2071 C C . PRO B 1 131 ? -8.742 -7.871 -3.115 1 95.81 131 PRO B C 1
ATOM 2073 O O . PRO B 1 131 ? -8.812 -8.125 -4.32 1 95.81 131 PRO B O 1
ATOM 2076 N N . HIS B 1 132 ? -7.949 -6.988 -2.627 1 97.25 132 HIS B N 1
ATOM 2077 C CA . HIS B 1 132 ? -7.254 -6.078 -3.529 1 97.25 132 HIS B CA 1
ATOM 2078 C C . HIS B 1 132 ? -5.902 -6.641 -3.949 1 97.25 132 HIS B C 1
ATOM 2080 O O . HIS B 1 132 ? -5.203 -6.039 -4.766 1 97.25 132 HIS B O 1
ATOM 2086 N N . TYR B 1 133 ? -5.562 -7.844 -3.486 1 98.62 133 TYR B N 1
ATOM 2087 C CA . TYR B 1 133 ? -4.297 -8.453 -3.869 1 98.62 133 TYR B CA 1
ATOM 2088 C C . TYR B 1 133 ? -4.504 -9.508 -4.957 1 98.62 133 TYR B C 1
ATOM 2090 O O . TYR B 1 133 ? -3.594 -10.281 -5.262 1 98.62 133 TYR B O 1
ATOM 2098 N N . VAL B 1 134 ? -5.703 -9.484 -5.523 1 98.75 134 VAL B N 1
ATOM 2099 C CA . VAL B 1 134 ? -6.062 -10.469 -6.543 1 98.75 134 VAL B CA 1
ATOM 2100 C C . VAL B 1 134 ? -5.926 -9.844 -7.93 1 98.75 134 VAL B C 1
ATOM 2102 O O . VAL B 1 134 ? -6.434 -8.742 -8.18 1 98.75 134 VAL B O 1
ATOM 2105 N N . LEU B 1 135 ? -5.145 -10.477 -8.82 1 98.88 135 LEU B N 1
ATOM 2106 C CA . LEU B 1 135 ? -5.156 -10.203 -10.25 1 98.88 135 LEU B CA 1
ATOM 2107 C C . LEU B 1 135 ? -6.039 -11.203 -10.984 1 98.88 135 LEU B C 1
ATOM 2109 O O . LEU B 1 135 ? -5.941 -12.406 -10.766 1 98.88 135 LEU B O 1
ATOM 2113 N N . ARG B 1 136 ? -6.879 -10.703 -11.844 1 98.81 136 ARG B N 1
ATOM 2114 C CA . ARG B 1 136 ? -7.84 -11.547 -12.539 1 98.81 136 ARG B CA 1
ATOM 2115 C C . ARG B 1 136 ? -7.449 -11.727 -14 1 98.81 136 ARG B C 1
ATOM 2117 O O . ARG B 1 136 ? -6.863 -10.828 -14.609 1 98.81 136 ARG B O 1
ATOM 2124 N N . ARG B 1 137 ? -7.738 -12.844 -14.516 1 98.75 137 ARG B N 1
ATOM 2125 C CA . ARG B 1 137 ? -7.41 -13.141 -15.906 1 98.75 137 ARG B CA 1
ATOM 2126 C C . ARG B 1 137 ? -7.969 -12.07 -16.844 1 98.75 137 ARG B C 1
ATOM 2128 O O . ARG B 1 137 ? -9.125 -11.68 -16.719 1 98.75 137 ARG B O 1
ATOM 2135 N N . ALA B 1 138 ? -7.051 -11.641 -17.656 1 96.44 138 ALA B N 1
ATOM 2136 C CA . ALA B 1 138 ? -7.438 -10.602 -18.609 1 96.44 138 ALA B CA 1
ATOM 2137 C C . ALA B 1 138 ? -8.016 -11.211 -19.875 1 96.44 138 ALA B C 1
ATOM 2139 O O . ALA B 1 138 ? -7.566 -12.273 -20.328 1 96.44 138 ALA B O 1
ATOM 2140 N N . GLN B 1 139 ? -9.266 -10.891 -20.297 1 79.06 139 GLN B N 1
ATOM 2141 C CA . GLN B 1 139 ? -9.891 -11.391 -21.516 1 79.06 139 GLN B CA 1
ATOM 2142 C C . GLN B 1 139 ? -9.078 -11.008 -22.75 1 79.06 139 GLN B C 1
ATOM 2144 O O . GLN B 1 139 ? -8.359 -10.008 -22.734 1 79.06 139 GLN B O 1
#

pLDDT: mean 84.34, std 23.59, range [33.16, 98.94]